Protein AF-A0A4R9GWW6-F1 (afdb_monomer_lite)

Foldseek 3Di:
DPFQKDALLLLLLLVLVVCCVLQVDDQQPFKAKEKEAQWDQDPVRIITGHDSDAFFQRIKIKIQGRPRNDIDIARKDQFFFDEDPVCCVPQHDLLAFWRFDFCNVVVDFWFWAWDDDPRATWTWGFDWTKTFGPNVPPRDRDPVTDIDTDHRQIEEELQDQDGGCYVSGSRHIYGNHHRPDPRRCVPRVVLVVRRVPDDPPDRHHTYGYYYNVVSCVRPRVVVVVVVD

Radius of gyration: 16.93 Å; chains: 1; bounding box: 44×34×54 Å

Sequence (228 aa):
MNQLKIDYSIFSRELVRLVQEDFGVQWNFESVNIGVRGVTCHDDGFVRLNNDAFNEYNDRLWKIEVGGKSWNSWRVTCDPGRILKSQELKYLNPEGEARVISSLKSKKIYRHKPGYHNGHQALIQSGTFLALRDKNKDFKWNKLDKQSEAHGINIHSSGSKKGTVDLSSVGCTVFYSGWADSEWNSYIVPIYAEGEKKPKAWEGFPYIVYDQEEVFDRIYKKLNRSAA

Structure (mmCIF, N/CA/C/O backbone):
data_AF-A0A4R9GWW6-F1
#
_entry.id   AF-A0A4R9GWW6-F1
#
loop_
_atom_site.group_PDB
_atom_site.id
_atom_site.type_symbol
_atom_site.label_atom_id
_atom_site.label_alt_id
_atom_site.label_comp_id
_atom_site.label_asym_id
_atom_site.label_entity_id
_atom_site.label_seq_id
_atom_site.pdbx_PDB_ins_code
_atom_site.Cartn_x
_atom_site.Cartn_y
_atom_site.Cartn_z
_atom_site.occupancy
_atom_site.B_iso_or_equiv
_atom_site.auth_seq_id
_atom_site.auth_comp_id
_atom_site.auth_asym_id
_atom_site.auth_atom_id
_atom_site.pdbx_PDB_model_num
ATOM 1 N N . MET A 1 1 ? 18.866 -9.537 19.621 1.00 44.31 1 MET A N 1
ATOM 2 C CA . MET A 1 1 ? 17.762 -8.607 19.951 1.00 44.31 1 MET A CA 1
ATOM 3 C C . MET A 1 1 ? 16.459 -9.308 19.621 1.00 44.31 1 MET A C 1
ATOM 5 O O . MET A 1 1 ? 16.346 -9.802 18.507 1.00 44.31 1 MET A O 1
ATOM 9 N N . ASN A 1 2 ? 15.512 -9.404 20.556 1.00 55.28 2 ASN A N 1
ATOM 10 C CA . ASN A 1 2 ? 14.182 -9.922 20.229 1.00 55.28 2 ASN A CA 1
ATOM 11 C C . ASN A 1 2 ? 13.523 -8.947 19.248 1.00 55.28 2 ASN A C 1
ATOM 13 O O . ASN A 1 2 ? 13.350 -7.775 19.574 1.00 55.28 2 ASN A O 1
ATOM 17 N N . GLN A 1 3 ? 13.214 -9.413 18.038 1.00 69.94 3 GLN A N 1
ATOM 18 C CA . GLN A 1 3 ? 12.504 -8.611 17.046 1.00 69.94 3 GLN A CA 1
ATOM 19 C C . GLN A 1 3 ? 11.148 -8.213 17.631 1.00 69.94 3 GLN A C 1
ATOM 21 O O . GLN A 1 3 ? 10.383 -9.075 18.074 1.00 69.94 3 GLN A O 1
ATOM 26 N N . LEU A 1 4 ? 10.870 -6.910 17.664 1.00 84.56 4 LEU A N 1
ATOM 27 C CA . LEU A 1 4 ? 9.603 -6.399 18.170 1.00 84.56 4 LEU A CA 1
ATOM 28 C C . LEU A 1 4 ? 8.453 -7.001 17.358 1.00 84.56 4 LEU A C 1
ATOM 30 O O . LEU A 1 4 ? 8.448 -6.940 16.126 1.00 84.56 4 LEU A O 1
ATOM 34 N N . LYS A 1 5 ? 7.488 -7.593 18.061 1.00 90.62 5 LYS A N 1
ATOM 35 C CA . LYS A 1 5 ? 6.327 -8.257 17.472 1.00 90.62 5 LYS A CA 1
ATOM 36 C C . LYS A 1 5 ? 5.054 -7.797 18.170 1.00 90.62 5 LYS A C 1
ATOM 38 O O . LYS A 1 5 ? 5.055 -7.611 19.383 1.00 90.62 5 LYS A O 1
ATOM 43 N N . ILE A 1 6 ? 3.983 -7.625 17.405 1.00 93.75 6 ILE A N 1
ATOM 44 C CA . ILE A 1 6 ? 2.657 -7.251 17.910 1.00 93.75 6 ILE A CA 1
ATOM 45 C C . ILE A 1 6 ? 1.650 -8.240 17.339 1.00 93.75 6 ILE A C 1
ATOM 47 O O . ILE A 1 6 ? 1.741 -8.585 16.166 1.00 93.75 6 ILE A O 1
ATOM 51 N N . ASP A 1 7 ? 0.711 -8.711 18.156 1.00 95.56 7 ASP A N 1
ATOM 52 C CA . ASP A 1 7 ? -0.404 -9.533 17.679 1.00 95.56 7 ASP A CA 1
ATOM 53 C C . ASP A 1 7 ? -1.151 -8.827 16.534 1.00 95.56 7 ASP A C 1
ATOM 55 O O . ASP A 1 7 ? -1.438 -7.630 16.613 1.00 95.56 7 ASP A O 1
ATOM 59 N N . TYR A 1 8 ? -1.480 -9.559 15.472 1.00 95.75 8 TYR A N 1
ATOM 60 C CA . TYR A 1 8 ? -2.121 -9.017 14.274 1.00 95.75 8 TYR A CA 1
ATOM 61 C C . TYR A 1 8 ? -3.409 -8.251 14.574 1.00 95.75 8 TYR A C 1
ATOM 63 O O . TYR A 1 8 ? -3.653 -7.181 14.007 1.00 95.75 8 TYR A O 1
ATOM 71 N N . SER A 1 9 ? -4.229 -8.770 15.490 1.00 95.19 9 SER A N 1
ATOM 72 C CA . SER A 1 9 ? -5.489 -8.135 15.854 1.00 95.19 9 SER A CA 1
ATOM 73 C C . SER A 1 9 ? -5.256 -6.848 16.648 1.00 95.19 9 SER A C 1
ATOM 75 O O . SER A 1 9 ? -5.963 -5.863 16.441 1.00 95.19 9 SER A O 1
ATOM 77 N N . ILE A 1 10 ? -4.247 -6.828 17.528 1.00 95.56 10 ILE A N 1
ATOM 78 C CA . ILE A 1 10 ? -3.857 -5.630 18.282 1.00 95.56 10 ILE A CA 1
ATOM 79 C C . ILE A 1 10 ? -3.311 -4.570 17.329 1.00 95.56 10 ILE A C 1
ATOM 81 O O . ILE A 1 10 ? -3.769 -3.430 17.371 1.00 95.56 10 ILE A O 1
ATOM 85 N N . PHE A 1 11 ? -2.387 -4.948 16.444 1.00 96.25 11 PHE A N 1
ATOM 86 C CA . PHE A 1 11 ? -1.799 -4.040 15.463 1.00 96.25 11 PHE A CA 1
ATOM 87 C C . PHE A 1 11 ? -2.876 -3.398 14.585 1.00 96.25 11 PHE A C 1
ATOM 89 O O . PHE A 1 11 ? -2.909 -2.181 14.437 1.00 96.25 11 PHE A O 1
ATOM 96 N N . SER A 1 12 ? -3.803 -4.205 14.063 1.00 96.56 12 SER A N 1
ATOM 97 C CA . SER A 1 12 ? -4.873 -3.722 13.186 1.00 96.56 12 SER A CA 1
ATOM 98 C C . SER A 1 12 ? -5.833 -2.772 13.915 1.00 96.56 12 SER A C 1
ATOM 100 O O . SER A 1 12 ? -6.215 -1.744 13.361 1.00 96.56 12 SER A O 1
ATOM 102 N N . ARG A 1 13 ? -6.170 -3.043 15.187 1.00 96.50 13 ARG A N 1
ATOM 103 C CA . ARG A 1 13 ? -6.974 -2.119 16.011 1.00 96.50 13 ARG A CA 1
ATOM 104 C C . ARG A 1 13 ? -6.254 -0.803 16.290 1.00 96.50 13 ARG A C 1
ATOM 106 O O . ARG A 1 13 ? -6.886 0.250 16.248 1.00 96.50 13 ARG A O 1
ATOM 113 N N . GLU A 1 14 ? -4.956 -0.849 16.576 1.00 96.69 14 GLU A N 1
ATOM 114 C CA . GLU A 1 14 ? -4.170 0.373 16.756 1.00 96.69 14 GLU A CA 1
ATOM 115 C C . GLU A 1 14 ? -4.038 1.148 15.444 1.00 96.69 14 GLU A C 1
ATOM 117 O O . GLU A 1 14 ? -4.119 2.367 15.479 1.00 96.69 14 GLU A O 1
ATOM 122 N N . LEU A 1 15 ? -3.939 0.478 14.291 1.00 97.12 15 LEU A N 1
ATOM 123 C CA . LEU A 1 15 ? -3.921 1.129 12.979 1.00 97.12 15 LEU A CA 1
ATOM 124 C C . LEU A 1 15 ? -5.238 1.871 12.683 1.00 97.12 15 LEU A C 1
ATOM 126 O O . LEU A 1 15 ? -5.213 3.005 12.214 1.00 97.12 15 LEU A O 1
ATOM 130 N N . VAL A 1 16 ? -6.385 1.270 13.019 1.00 97.38 16 VAL A N 1
ATOM 131 C CA . VAL A 1 16 ? -7.704 1.929 12.945 1.00 97.38 16 VAL A CA 1
ATOM 132 C C . VAL A 1 16 ? -7.746 3.174 13.838 1.00 97.38 16 VAL A C 1
ATOM 134 O O . VAL A 1 16 ? -8.150 4.245 13.389 1.00 97.38 16 VAL A O 1
ATOM 137 N N . ARG A 1 17 ? -7.283 3.074 15.092 1.00 96.38 17 ARG A N 1
ATOM 138 C CA . ARG A 1 17 ? -7.207 4.235 15.998 1.00 96.38 17 ARG A CA 1
ATOM 139 C C . ARG A 1 17 ? -6.303 5.329 15.434 1.00 96.38 17 ARG A C 1
ATOM 141 O O . ARG A 1 17 ? -6.713 6.482 15.391 1.00 96.38 17 ARG A O 1
ATOM 148 N N . LEU A 1 18 ? -5.129 4.945 14.939 1.00 96.44 18 LEU A N 1
ATOM 149 C CA . LEU A 1 18 ? -4.131 5.839 14.356 1.00 96.44 18 LEU A CA 1
ATOM 150 C C . LEU A 1 18 ? -4.713 6.677 13.216 1.00 96.44 18 LEU A C 1
ATOM 152 O O . LEU A 1 18 ? -4.586 7.898 13.204 1.00 96.44 18 LEU A O 1
ATOM 156 N N . VAL A 1 19 ? -5.396 6.013 12.283 1.00 97.38 19 VAL A N 1
ATOM 157 C CA . VAL A 1 19 ? -6.024 6.657 11.128 1.00 97.38 19 VAL A CA 1
ATOM 158 C C . VAL A 1 19 ? -7.145 7.604 11.549 1.00 97.38 19 VAL A C 1
ATOM 160 O O . VAL A 1 19 ? -7.283 8.692 10.987 1.00 97.38 19 VAL A O 1
ATOM 163 N N . GLN A 1 20 ? -7.942 7.217 12.545 1.00 96.88 20 GLN A N 1
ATOM 164 C CA . GLN A 1 20 ? -8.994 8.080 13.070 1.00 96.88 20 GLN A CA 1
ATOM 165 C C . GLN A 1 20 ? -8.418 9.322 13.765 1.00 96.88 20 GLN A C 1
ATOM 167 O O . GLN A 1 20 ? -8.939 10.416 13.566 1.00 96.88 20 GLN A O 1
ATOM 172 N N . GLU A 1 21 ? -7.343 9.168 14.538 1.00 96.31 21 GLU A N 1
ATOM 173 C CA . GLU A 1 21 ? -6.649 10.270 15.215 1.00 96.31 21 GLU A CA 1
ATOM 174 C C . GLU A 1 21 ? -5.996 11.241 14.221 1.00 96.31 21 GLU A C 1
ATOM 176 O O . GLU A 1 21 ? -6.110 12.453 14.382 1.00 96.31 21 GLU A O 1
ATOM 181 N N . ASP A 1 22 ? -5.340 10.725 13.179 1.00 96.62 22 ASP A N 1
ATOM 182 C CA . ASP A 1 22 ? -4.591 11.551 12.224 1.00 96.62 22 ASP A CA 1
ATOM 183 C C . ASP A 1 22 ? -5.469 12.289 11.223 1.00 96.62 22 ASP A C 1
ATOM 185 O O . ASP A 1 22 ? -5.141 13.399 10.798 1.00 96.62 22 ASP A O 1
ATOM 189 N N . PHE A 1 23 ? -6.537 11.628 10.781 1.00 97.31 23 PHE A N 1
ATOM 190 C CA . PHE A 1 23 ? -7.270 12.026 9.585 1.00 97.31 23 PHE A CA 1
ATOM 191 C C . PHE A 1 23 ? -8.776 12.152 9.816 1.00 97.31 23 PHE A C 1
ATOM 193 O O . PHE A 1 23 ? -9.503 12.505 8.890 1.00 97.31 23 PHE A O 1
ATOM 200 N N . GLY A 1 24 ? -9.269 11.857 11.024 1.00 96.25 24 GLY A N 1
ATOM 201 C CA . GLY A 1 24 ? -10.691 11.968 11.353 1.00 96.25 24 GLY A CA 1
ATOM 202 C C . GLY A 1 24 ? -11.586 11.005 10.569 1.00 96.25 24 GLY A C 1
ATOM 203 O O . GLY A 1 24 ? -12.783 11.265 10.430 1.00 96.25 24 GLY A O 1
ATOM 204 N N . VAL A 1 25 ? -11.018 9.915 10.035 1.00 95.94 25 VAL A N 1
ATOM 205 C CA . VAL A 1 25 ? -11.743 8.936 9.214 1.00 95.94 25 VAL A CA 1
ATOM 206 C C . VAL A 1 25 ? -12.939 8.374 9.975 1.00 95.94 25 VAL A C 1
ATOM 208 O O . VAL A 1 25 ? -12.832 7.921 11.115 1.00 95.94 25 VAL A O 1
ATOM 211 N N . GLN A 1 26 ? -14.082 8.385 9.296 1.00 94.06 26 GLN A N 1
ATOM 212 C CA . GLN A 1 26 ? -15.346 7.853 9.783 1.00 94.06 26 GLN A CA 1
ATOM 213 C C . GLN A 1 26 ? -15.584 6.473 9.161 1.00 94.06 26 GLN A C 1
ATOM 215 O O . GLN A 1 26 ? -15.791 6.342 7.955 1.00 94.06 26 GLN A O 1
ATOM 220 N N . TRP A 1 27 ? -15.558 5.430 9.986 1.00 95.06 27 TRP A N 1
ATOM 221 C CA . TRP A 1 27 ? -15.557 4.037 9.521 1.00 95.06 27 TRP A CA 1
ATOM 222 C C . TRP A 1 27 ? -16.914 3.524 9.029 1.00 95.06 27 TRP A C 1
ATOM 224 O O . TRP A 1 27 ? -17.000 2.421 8.505 1.00 95.06 27 TRP A O 1
ATOM 234 N N . ASN A 1 28 ? -17.996 4.275 9.213 1.00 93.00 28 ASN A N 1
ATOM 235 C CA . ASN A 1 28 ? -19.366 3.858 8.898 1.00 93.00 28 ASN A CA 1
ATOM 236 C C . ASN A 1 28 ? -19.793 4.121 7.443 1.00 93.00 28 ASN A C 1
ATOM 238 O O . ASN A 1 28 ? -20.895 3.722 7.071 1.00 93.00 28 ASN A O 1
ATOM 242 N N . PHE A 1 29 ? -18.964 4.777 6.627 1.00 91.12 29 PHE A N 1
ATOM 243 C CA . PHE A 1 29 ? -19.341 5.158 5.259 1.00 91.12 29 PHE A CA 1
ATOM 244 C C . PHE A 1 29 ? -18.792 4.226 4.181 1.00 91.12 29 PHE A C 1
ATOM 246 O O . PHE A 1 29 ? -19.490 3.896 3.218 1.00 91.12 29 PHE A O 1
ATOM 253 N N . GLU A 1 30 ? -17.527 3.837 4.298 1.00 94.62 30 GLU A N 1
ATOM 254 C CA . GLU A 1 30 ? -16.814 3.110 3.254 1.00 94.62 30 GLU A CA 1
ATOM 255 C C . GLU A 1 30 ? -15.632 2.323 3.807 1.00 94.62 30 GLU A C 1
ATOM 257 O O . GLU A 1 30 ? -15.083 2.671 4.854 1.00 94.62 30 GLU A O 1
ATOM 262 N N . SER A 1 31 ? -15.250 1.262 3.095 1.00 97.44 31 SER A N 1
ATOM 263 C CA . SER A 1 31 ? -13.988 0.580 3.364 1.00 97.44 31 SER A CA 1
ATOM 264 C C . SER A 1 31 ? -12.800 1.517 3.131 1.00 97.44 31 SER A C 1
ATOM 266 O O . SER A 1 31 ? -12.812 2.357 2.231 1.00 97.44 31 SER A O 1
ATOM 268 N N . VAL A 1 32 ? -11.739 1.333 3.909 1.00 98.44 32 VAL A N 1
ATOM 269 C CA . VAL A 1 32 ? -10.522 2.152 3.856 1.00 98.44 32 VAL A CA 1
ATOM 270 C C . VAL A 1 32 ? -9.322 1.253 3.614 1.00 98.44 32 VAL A C 1
ATOM 272 O O . VAL A 1 32 ? -9.140 0.245 4.298 1.00 98.44 32 VAL A O 1
ATOM 275 N N . ASN A 1 33 ? -8.490 1.630 2.648 1.00 98.62 33 ASN A N 1
ATOM 276 C CA . ASN A 1 33 ? -7.231 0.961 2.359 1.00 98.62 33 ASN A CA 1
ATOM 277 C C . ASN A 1 33 ? -6.101 1.644 3.139 1.00 98.62 33 ASN A C 1
ATOM 279 O O . ASN A 1 33 ? -5.951 2.863 3.067 1.00 98.62 33 ASN A O 1
ATOM 283 N N . ILE A 1 34 ? -5.295 0.869 3.862 1.00 98.75 34 ILE A N 1
ATOM 284 C CA . ILE A 1 34 ? -4.168 1.373 4.651 1.00 98.75 34 ILE A CA 1
ATOM 285 C C . ILE A 1 34 ? -2.907 0.603 4.263 1.00 98.75 34 ILE A C 1
ATOM 287 O O . ILE A 1 34 ? -2.751 -0.560 4.630 1.00 98.75 34 ILE A O 1
ATOM 291 N N . GLY A 1 35 ? -2.022 1.230 3.494 1.00 98.62 35 GLY A N 1
ATOM 292 C CA . GLY A 1 35 ? -0.688 0.712 3.210 1.00 98.62 35 GLY A CA 1
ATOM 293 C C . GLY A 1 35 ? 0.257 1.025 4.366 1.00 98.62 35 GLY A C 1
ATOM 294 O O . GLY A 1 35 ? 0.310 2.160 4.834 1.00 98.62 35 GLY A O 1
ATOM 295 N N . VAL A 1 36 ? 1.016 0.040 4.830 1.00 98.62 36 VAL A N 1
ATOM 296 C CA . VAL A 1 36 ? 2.107 0.256 5.785 1.00 98.62 36 VAL A CA 1
ATOM 297 C C . VAL A 1 36 ? 3.375 -0.323 5.197 1.00 98.62 36 VAL A C 1
ATOM 299 O O . VAL A 1 36 ? 3.424 -1.514 4.865 1.00 98.62 36 VAL A O 1
ATOM 302 N N . ARG A 1 37 ? 4.385 0.536 5.089 1.00 98.25 37 ARG A N 1
ATOM 303 C CA . ARG A 1 37 ? 5.694 0.156 4.583 1.00 98.25 37 ARG A CA 1
ATOM 304 C C . ARG A 1 37 ? 6.518 -0.597 5.612 1.00 98.25 37 ARG A C 1
ATOM 306 O O . ARG A 1 37 ? 6.415 -0.332 6.813 1.00 98.25 37 ARG A O 1
ATOM 313 N N . GLY A 1 38 ? 7.328 -1.536 5.147 1.00 97.00 38 GLY A N 1
ATOM 314 C CA . GLY A 1 38 ? 8.331 -2.209 5.957 1.00 97.00 38 GLY A CA 1
ATOM 315 C C . GLY A 1 38 ? 7.764 -3.098 7.070 1.00 97.00 38 GLY A C 1
ATOM 316 O O . GLY A 1 38 ? 8.377 -3.241 8.131 1.00 97.00 38 GLY A O 1
ATOM 317 N N . VAL A 1 39 ? 6.588 -3.701 6.892 1.00 96.88 39 VAL A N 1
ATOM 318 C CA . VAL A 1 39 ? 6.011 -4.615 7.893 1.00 96.88 39 VAL A CA 1
ATOM 319 C C . VAL A 1 39 ? 5.628 -5.954 7.285 1.00 96.88 39 VAL A C 1
ATOM 321 O O . VAL A 1 39 ? 5.120 -6.041 6.173 1.00 96.88 39 VAL A O 1
ATOM 324 N N . THR A 1 40 ? 5.809 -7.024 8.052 1.00 95.69 40 THR A N 1
ATOM 325 C CA . THR A 1 40 ? 5.435 -8.380 7.652 1.00 95.69 40 THR A CA 1
ATOM 326 C C . THR A 1 40 ? 4.432 -8.951 8.644 1.00 95.69 40 THR A C 1
ATOM 328 O O . THR A 1 40 ? 4.699 -9.013 9.843 1.00 95.69 40 THR A O 1
ATOM 331 N N . CYS A 1 41 ? 3.280 -9.400 8.139 1.00 94.12 41 CYS A N 1
ATOM 332 C CA . CYS A 1 41 ? 2.387 -10.309 8.859 1.00 94.12 41 CYS A CA 1
ATOM 333 C C . CYS A 1 41 ? 2.887 -11.739 8.635 1.00 94.12 41 CYS A C 1
ATOM 335 O O . CYS A 1 41 ? 3.035 -12.150 7.481 1.00 94.12 41 CYS A O 1
ATOM 337 N N . HIS A 1 42 ? 3.186 -12.450 9.715 1.00 89.19 42 HIS A N 1
ATOM 338 C CA . HIS A 1 42 ? 3.668 -13.829 9.689 1.00 89.19 42 HIS A CA 1
ATOM 339 C C . HIS A 1 42 ? 2.538 -14.807 10.026 1.00 89.19 42 HIS A C 1
ATOM 341 O O . HIS A 1 42 ? 1.581 -14.445 10.711 1.00 89.19 42 HIS A O 1
ATOM 347 N N . ASP A 1 43 ? 2.692 -16.061 9.603 1.00 89.88 43 ASP A N 1
ATOM 348 C CA . ASP A 1 43 ? 1.708 -17.132 9.829 1.00 89.88 43 ASP A CA 1
ATOM 349 C C . ASP A 1 43 ? 1.501 -17.455 11.319 1.00 89.88 43 ASP A C 1
ATOM 351 O O . ASP A 1 43 ? 0.508 -18.067 11.698 1.00 89.88 43 ASP A O 1
ATOM 355 N N . ASP A 1 44 ? 2.410 -16.996 12.185 1.00 92.06 44 ASP A N 1
ATOM 356 C CA . ASP A 1 44 ? 2.293 -17.101 13.640 1.00 92.06 44 ASP A CA 1
ATOM 357 C C . ASP A 1 44 ? 1.363 -16.050 14.273 1.00 92.06 44 ASP A C 1
ATOM 359 O O . ASP A 1 44 ? 1.273 -15.967 15.497 1.00 92.06 44 ASP A O 1
ATOM 363 N N . GLY A 1 45 ? 0.680 -15.243 13.457 1.00 93.56 45 GLY A N 1
ATOM 364 C CA . GLY A 1 45 ? -0.290 -14.249 13.911 1.00 93.56 45 GLY A CA 1
ATOM 365 C C . GLY A 1 45 ? 0.330 -12.938 14.395 1.00 93.56 45 GLY A C 1
ATOM 366 O O . GLY A 1 45 ? -0.380 -12.109 14.963 1.00 93.56 45 GLY A O 1
ATOM 367 N N . PHE A 1 46 ? 1.628 -12.710 14.170 1.00 95.31 46 PHE A N 1
ATOM 368 C CA . PHE A 1 46 ? 2.309 -11.486 14.592 1.00 95.31 46 PHE A CA 1
ATOM 369 C C . PHE A 1 46 ? 2.742 -10.597 13.419 1.00 95.31 46 PHE A C 1
ATOM 371 O O . PHE A 1 46 ? 3.153 -11.062 12.352 1.00 95.31 46 PHE A O 1
ATOM 378 N N . VAL A 1 47 ? 2.724 -9.288 13.667 1.00 96.19 47 VAL A N 1
ATOM 379 C CA . VAL A 1 47 ? 3.263 -8.239 12.798 1.00 96.19 47 VAL A CA 1
ATOM 380 C C . VAL A 1 47 ? 4.641 -7.824 13.299 1.00 96.19 47 VAL A C 1
ATOM 382 O O . VAL A 1 47 ? 4.817 -7.475 14.474 1.00 96.19 47 VAL A O 1
ATOM 385 N N . ARG A 1 48 ? 5.628 -7.840 12.403 1.00 94.94 48 ARG A N 1
ATOM 386 C CA . ARG A 1 48 ? 7.021 -7.467 12.678 1.00 94.94 48 ARG A CA 1
ATOM 387 C C . ARG A 1 48 ? 7.498 -6.425 11.681 1.00 94.94 48 ARG A C 1
ATOM 389 O O . ARG A 1 48 ? 7.101 -6.459 10.519 1.00 94.94 48 ARG A O 1
ATOM 396 N N . LEU A 1 49 ? 8.395 -5.552 12.127 1.00 95.81 49 LEU A N 1
ATOM 397 C CA . LEU A 1 49 ? 9.163 -4.700 11.223 1.00 95.81 49 LEU A CA 1
ATOM 398 C C . LEU A 1 49 ? 10.127 -5.563 10.401 1.00 95.81 49 LEU A C 1
ATOM 400 O O . LEU A 1 49 ? 10.744 -6.483 10.950 1.00 95.81 49 LEU A O 1
ATOM 404 N N . ASN A 1 50 ? 10.272 -5.257 9.117 1.00 95.62 50 ASN A N 1
ATOM 405 C CA . ASN A 1 50 ? 11.327 -5.799 8.261 1.00 95.62 50 ASN A CA 1
ATOM 406 C C . ASN A 1 50 ? 12.342 -4.694 7.896 1.00 95.62 50 ASN A C 1
ATOM 408 O O . ASN A 1 50 ? 12.449 -3.699 8.605 1.00 95.62 50 ASN A O 1
ATOM 412 N N . ASN A 1 51 ? 13.159 -4.892 6.866 1.00 94.56 51 ASN A N 1
ATOM 413 C CA . ASN A 1 51 ? 14.229 -3.966 6.489 1.00 94.56 51 ASN A CA 1
ATOM 414 C C . ASN A 1 51 ? 13.794 -2.833 5.537 1.00 94.56 51 ASN A C 1
ATOM 416 O O . ASN A 1 51 ? 14.666 -2.058 5.156 1.00 94.56 51 ASN A O 1
ATOM 420 N N . ASP A 1 52 ? 12.516 -2.752 5.136 1.00 94.81 52 ASP A N 1
ATOM 421 C CA . ASP A 1 52 ? 12.003 -1.774 4.151 1.00 94.81 52 ASP A CA 1
ATOM 422 C C . ASP A 1 52 ? 12.872 -1.715 2.874 1.00 94.81 52 ASP A C 1
ATOM 424 O O . ASP A 1 52 ? 13.155 -0.659 2.311 1.00 94.81 52 ASP A O 1
ATOM 428 N N . ALA A 1 53 ? 13.390 -2.874 2.451 1.00 95.25 53 ALA A N 1
ATOM 429 C CA . ALA A 1 53 ? 14.231 -3.000 1.271 1.00 95.25 53 ALA A CA 1
ATOM 430 C C . ALA A 1 53 ? 13.514 -2.580 -0.021 1.00 95.25 53 ALA A C 1
ATOM 432 O O . ALA A 1 53 ? 12.379 -2.967 -0.298 1.00 95.25 53 ALA A O 1
ATOM 433 N N . PHE A 1 54 ? 14.243 -1.845 -0.857 1.00 95.38 54 PHE A N 1
ATOM 434 C CA . PHE A 1 54 ? 13.806 -1.475 -2.196 1.00 95.38 54 PHE A CA 1
ATOM 435 C C . PHE A 1 54 ? 13.616 -2.702 -3.101 1.00 95.38 54 PHE A C 1
ATOM 437 O O . PHE A 1 54 ? 14.395 -3.654 -3.050 1.00 95.38 54 PHE A O 1
ATOM 444 N N . ASN A 1 55 ? 12.650 -2.609 -4.021 1.00 96.44 55 ASN A N 1
ATOM 445 C CA . ASN A 1 55 ? 12.347 -3.619 -5.038 1.00 96.44 55 ASN A CA 1
ATOM 446 C C . ASN A 1 55 ? 11.799 -4.951 -4.491 1.00 96.44 55 ASN A C 1
ATOM 448 O O . ASN A 1 55 ? 11.854 -5.975 -5.180 1.00 96.44 55 ASN A O 1
ATOM 452 N N . GLU A 1 56 ? 11.229 -4.937 -3.287 1.00 97.19 56 GLU A N 1
ATOM 453 C CA . GLU A 1 56 ? 10.650 -6.107 -2.631 1.00 97.19 56 GLU A CA 1
ATOM 454 C C . GLU A 1 56 ? 9.158 -5.926 -2.322 1.00 97.19 56 GLU A C 1
ATOM 456 O O . GLU A 1 56 ? 8.656 -4.825 -2.116 1.00 97.19 56 GLU A O 1
ATOM 461 N N . TYR A 1 57 ? 8.435 -7.047 -2.257 1.00 97.75 57 TYR A N 1
ATOM 462 C CA . TYR A 1 57 ? 7.080 -7.097 -1.706 1.00 97.75 57 TYR A CA 1
ATOM 463 C C . TYR A 1 57 ? 7.161 -7.273 -0.187 1.00 97.75 57 TYR A C 1
ATOM 465 O O . TYR A 1 57 ? 6.977 -8.381 0.329 1.00 97.75 57 TYR A O 1
ATOM 473 N N . ASN A 1 58 ? 7.525 -6.215 0.521 1.00 97.12 58 ASN A N 1
ATOM 474 C CA . ASN A 1 58 ? 7.782 -6.200 1.963 1.00 97.12 58 ASN A CA 1
ATOM 475 C C . ASN A 1 58 ? 6.852 -5.242 2.725 1.00 97.12 58 ASN A C 1
ATOM 477 O O . ASN A 1 58 ? 7.072 -4.964 3.903 1.00 97.12 58 ASN A O 1
ATOM 481 N N . ASP A 1 59 ? 5.767 -4.828 2.084 1.00 98.38 59 ASP A N 1
ATOM 482 C CA . ASP A 1 59 ? 4.747 -3.985 2.679 1.00 98.38 59 ASP A CA 1
ATOM 483 C C . ASP A 1 59 ? 3.458 -4.772 2.884 1.00 98.38 59 ASP A C 1
ATOM 485 O O . ASP A 1 59 ? 3.257 -5.892 2.383 1.00 98.38 59 ASP A O 1
ATOM 489 N N . ARG A 1 60 ? 2.536 -4.160 3.622 1.00 98.38 60 ARG A N 1
ATOM 490 C CA . ARG A 1 60 ? 1.208 -4.721 3.838 1.00 98.38 60 ARG A CA 1
ATOM 491 C C . ARG A 1 60 ? 0.134 -3.689 3.571 1.00 98.38 60 ARG A C 1
ATOM 493 O O . ARG A 1 60 ? 0.210 -2.556 4.033 1.00 98.38 60 ARG A O 1
ATOM 500 N N . LEU A 1 61 ? -0.885 -4.117 2.835 1.00 98.69 61 LEU A N 1
ATOM 501 C CA . LEU A 1 61 ? -2.105 -3.355 2.621 1.00 98.69 61 LEU A CA 1
ATOM 502 C C . LEU A 1 61 ? -3.188 -3.948 3.508 1.00 98.69 61 LEU A C 1
ATOM 504 O O . LEU A 1 61 ? -3.518 -5.116 3.335 1.00 98.69 61 LEU A O 1
ATOM 508 N N . TRP A 1 62 ? -3.745 -3.169 4.426 1.00 98.50 62 TRP A N 1
ATOM 509 C CA . TRP A 1 62 ? -4.974 -3.508 5.134 1.00 98.50 62 TRP A CA 1
ATOM 510 C C . TRP A 1 62 ? -6.170 -2.932 4.388 1.00 98.50 62 TRP A C 1
ATOM 512 O O . TRP A 1 62 ? -6.132 -1.793 3.931 1.00 98.50 62 TRP A O 1
ATOM 522 N N . LYS A 1 63 ? -7.259 -3.693 4.332 1.00 98.12 63 LYS A N 1
ATOM 523 C CA . LYS A 1 63 ? -8.594 -3.173 4.026 1.00 98.12 63 LYS A CA 1
ATOM 524 C C . LYS A 1 63 ? -9.386 -3.247 5.315 1.00 98.12 63 LYS A C 1
ATOM 526 O O . LYS A 1 63 ? -9.667 -4.342 5.799 1.00 98.12 63 LYS A O 1
ATOM 531 N N . ILE A 1 64 ? -9.737 -2.089 5.850 1.00 98.00 64 ILE A N 1
ATOM 532 C CA . ILE A 1 64 ? -10.657 -1.980 6.973 1.00 98.00 64 ILE A CA 1
ATOM 533 C C . ILE A 1 64 ? -12.055 -1.848 6.394 1.00 98.00 64 ILE A C 1
ATOM 535 O O . ILE A 1 64 ? -12.314 -0.942 5.603 1.00 98.00 64 ILE A O 1
ATOM 539 N N . GLU A 1 65 ? -12.939 -2.768 6.750 1.00 96.00 65 GLU A N 1
ATOM 540 C CA . GLU A 1 65 ? -14.300 -2.784 6.225 1.00 96.00 65 GLU A CA 1
ATOM 541 C C . GLU A 1 65 ? -15.184 -1.744 6.912 1.00 96.00 65 GLU A C 1
ATOM 543 O O . GLU A 1 65 ? -14.886 -1.271 8.017 1.00 96.00 65 GLU A O 1
ATOM 548 N N . VAL A 1 66 ? -16.312 -1.429 6.271 1.00 95.56 66 VAL A N 1
ATOM 549 C CA . VAL A 1 66 ? -17.356 -0.584 6.859 1.00 95.56 66 VAL A CA 1
ATOM 550 C C . VAL A 1 66 ? -17.690 -1.072 8.275 1.00 95.56 66 VAL A C 1
ATOM 552 O O . VAL A 1 66 ? -17.947 -2.250 8.516 1.00 95.56 66 VAL A O 1
ATOM 555 N N . GLY A 1 67 ? -17.671 -0.145 9.227 1.00 92.88 67 GLY A N 1
ATOM 556 C CA . GLY A 1 67 ? -17.840 -0.388 10.655 1.00 92.88 67 GLY A CA 1
ATOM 557 C C . GLY A 1 67 ? -16.531 -0.477 11.444 1.00 92.88 67 GLY A C 1
ATOM 558 O O . GLY A 1 67 ? -16.591 -0.454 12.671 1.00 92.88 67 GLY A O 1
ATOM 559 N N . GLY A 1 68 ? -15.364 -0.556 10.792 1.00 91.81 68 GLY A N 1
ATOM 560 C CA . GLY A 1 68 ? -14.053 -0.451 11.451 1.00 91.81 68 GLY A CA 1
ATOM 561 C C . GLY A 1 68 ? -13.661 -1.649 12.325 1.00 91.81 68 GLY A C 1
ATOM 562 O O . GLY A 1 68 ? -12.735 -1.551 13.127 1.00 91.81 68 GLY A O 1
ATOM 563 N N . LYS A 1 69 ? -14.391 -2.768 12.224 1.00 86.38 69 LYS A N 1
ATOM 564 C CA . LYS A 1 69 ? -14.259 -3.945 13.111 1.00 86.38 69 LYS A CA 1
ATOM 565 C C . LYS A 1 69 ? -13.801 -5.221 12.405 1.00 86.38 69 LYS A C 1
ATOM 567 O O . LYS A 1 69 ? -13.495 -6.196 13.082 1.00 86.38 69 LYS A O 1
ATOM 572 N N . SER A 1 70 ? -13.789 -5.216 11.078 1.00 84.69 70 SER A N 1
ATOM 573 C CA . SER A 1 70 ? -13.366 -6.332 10.235 1.00 84.69 70 SER A CA 1
ATOM 574 C C . SER A 1 70 ? -12.242 -5.851 9.334 1.00 84.69 70 SER A C 1
ATOM 576 O O . SER A 1 70 ? -12.275 -4.717 8.842 1.00 84.69 70 SER A O 1
ATOM 578 N N . TRP A 1 71 ? -11.228 -6.691 9.167 1.00 92.88 71 TRP A N 1
ATOM 579 C CA . TRP A 1 71 ? -10.068 -6.377 8.354 1.00 92.88 71 TRP A CA 1
ATOM 580 C C . TRP A 1 71 ? -9.423 -7.638 7.796 1.00 92.88 71 TRP A C 1
ATOM 582 O O . TRP A 1 71 ? -9.444 -8.699 8.416 1.00 92.88 71 TRP A O 1
ATOM 592 N N . ASN A 1 72 ? -8.794 -7.470 6.640 1.00 95.38 72 ASN A N 1
ATOM 593 C CA . ASN A 1 72 ? -7.824 -8.398 6.074 1.00 95.38 72 ASN A CA 1
ATOM 594 C C . ASN A 1 72 ? -6.600 -7.603 5.623 1.00 95.38 72 ASN A C 1
ATOM 596 O O . ASN A 1 72 ? -6.681 -6.382 5.435 1.00 95.38 72 ASN A O 1
ATOM 600 N N . SER A 1 73 ? -5.473 -8.290 5.438 1.00 97.25 73 SER A N 1
ATOM 601 C CA . SER A 1 73 ? -4.286 -7.685 4.848 1.00 97.25 73 SER A CA 1
ATOM 602 C C . SER A 1 73 ? -3.596 -8.583 3.831 1.00 97.25 73 SER A C 1
ATOM 604 O O . SER A 1 73 ? -3.642 -9.809 3.916 1.00 97.25 73 SER A O 1
ATOM 606 N N . TRP A 1 74 ? -2.932 -7.949 2.868 1.00 98.06 74 TRP A N 1
ATOM 607 C CA . TRP A 1 74 ? -2.301 -8.611 1.726 1.00 98.06 74 TRP A CA 1
ATOM 608 C C . TRP A 1 74 ? -0.845 -8.205 1.595 1.00 98.06 74 TRP A C 1
ATOM 610 O O . TRP A 1 74 ? -0.448 -7.127 2.047 1.00 98.06 74 TRP A O 1
ATOM 620 N N . ARG A 1 75 ? -0.029 -9.094 1.018 1.00 97.94 75 ARG A N 1
ATOM 621 C CA . ARG A 1 75 ? 1.386 -8.813 0.771 1.00 97.94 75 ARG A CA 1
ATOM 622 C C . ARG A 1 75 ? 1.498 -7.921 -0.457 1.00 97.94 75 ARG A C 1
ATOM 624 O O . ARG A 1 75 ? 1.124 -8.331 -1.556 1.00 97.94 75 ARG A O 1
ATOM 631 N N . VAL A 1 76 ? 2.039 -6.724 -0.276 1.00 98.56 76 VAL A N 1
ATOM 632 C CA . VAL A 1 76 ? 2.178 -5.741 -1.352 1.00 98.56 76 VAL A CA 1
ATOM 633 C C . VAL A 1 76 ? 3.569 -5.110 -1.337 1.00 98.56 76 VAL A C 1
ATOM 635 O O . VAL A 1 76 ? 4.398 -5.405 -0.479 1.00 98.56 76 VAL A O 1
ATOM 638 N N . THR A 1 77 ? 3.813 -4.236 -2.300 1.00 98.31 77 THR A N 1
ATOM 639 C CA . THR A 1 77 ? 4.721 -3.098 -2.163 1.00 98.31 77 THR A CA 1
ATOM 640 C C . THR A 1 77 ? 3.900 -1.820 -2.344 1.00 98.31 77 THR A C 1
ATOM 642 O O . THR A 1 77 ? 2.961 -1.807 -3.141 1.00 98.31 77 THR A O 1
ATOM 645 N N . CYS A 1 78 ? 4.212 -0.771 -1.594 1.00 98.00 78 CYS A N 1
ATOM 646 C CA . CYS A 1 78 ? 3.720 0.599 -1.761 1.00 98.00 78 CYS A CA 1
ATOM 647 C C . CYS A 1 78 ? 4.793 1.501 -2.397 1.00 98.00 78 CYS A C 1
ATOM 649 O O . CYS A 1 78 ? 4.628 2.727 -2.444 1.00 98.00 78 CYS A O 1
ATOM 651 N N . ASP A 1 79 ? 5.889 0.888 -2.843 1.00 96.50 79 ASP A N 1
ATOM 652 C CA . ASP A 1 79 ? 7.083 1.522 -3.370 1.00 96.50 79 ASP A CA 1
ATOM 653 C C . ASP A 1 79 ? 7.320 1.104 -4.830 1.00 96.50 79 ASP A C 1
ATOM 655 O O . ASP A 1 79 ? 6.792 0.090 -5.309 1.00 96.50 79 ASP A O 1
ATOM 659 N N . PRO A 1 80 ? 8.070 1.913 -5.595 1.00 95.69 80 PRO A N 1
ATOM 660 C CA . PRO A 1 80 ? 8.446 1.541 -6.948 1.00 95.69 80 PRO A CA 1
ATOM 661 C C . PRO A 1 80 ? 9.431 0.364 -6.935 1.00 95.69 80 PRO A C 1
ATOM 663 O O . PRO A 1 80 ? 10.160 0.135 -5.968 1.00 95.69 80 PRO A O 1
ATOM 666 N N . GLY A 1 81 ? 9.468 -0.377 -8.038 1.00 95.12 81 GLY A N 1
ATOM 667 C CA . GLY A 1 81 ? 10.489 -1.382 -8.293 1.00 95.12 81 GLY A CA 1
ATOM 668 C C . GLY A 1 81 ? 11.691 -0.813 -9.036 1.00 95.12 81 GLY A C 1
ATOM 669 O O . GLY A 1 81 ? 11.719 0.343 -9.454 1.00 95.12 81 GLY A O 1
ATOM 670 N N . ARG A 1 82 ? 12.698 -1.664 -9.236 1.00 93.38 82 ARG A N 1
ATOM 671 C CA . ARG A 1 82 ? 13.893 -1.327 -10.008 1.00 93.38 82 ARG A CA 1
ATOM 672 C C . ARG A 1 82 ? 13.591 -1.367 -11.497 1.00 93.38 82 ARG A C 1
ATOM 674 O O . ARG A 1 82 ? 13.268 -2.425 -12.037 1.00 93.38 82 ARG A O 1
ATOM 681 N N . ILE A 1 83 ? 13.784 -0.243 -12.178 1.00 91.62 83 ILE A N 1
ATOM 682 C CA . ILE A 1 83 ? 13.666 -0.183 -13.633 1.00 91.62 83 ILE A CA 1
ATOM 683 C C . ILE A 1 83 ? 15.054 -0.235 -14.271 1.00 91.62 83 ILE A C 1
ATOM 685 O O . ILE A 1 83 ? 15.995 0.429 -13.840 1.00 91.62 83 ILE A O 1
ATOM 689 N N . LEU A 1 84 ? 15.212 -1.068 -15.302 1.00 89.38 84 LEU A N 1
ATOM 690 C CA . LEU A 1 84 ? 16.473 -1.147 -16.035 1.00 89.38 84 LEU A CA 1
ATOM 691 C C . LEU A 1 84 ? 16.665 0.109 -16.888 1.00 89.38 84 LEU A C 1
ATOM 693 O O . LEU A 1 84 ? 15.714 0.584 -17.503 1.00 89.38 84 LEU A O 1
ATOM 697 N N . LYS A 1 85 ? 17.915 0.570 -17.038 1.00 86.62 85 LYS A N 1
ATOM 698 C CA . LYS A 1 85 ? 18.265 1.744 -17.867 1.00 86.62 85 LYS A CA 1
ATOM 699 C C . LYS A 1 85 ? 17.662 1.706 -19.275 1.00 86.62 85 LYS A C 1
ATOM 701 O O . LYS A 1 85 ? 17.215 2.722 -19.789 1.00 86.62 85 LYS A O 1
ATOM 706 N N . SER A 1 86 ? 17.618 0.523 -19.889 1.00 89.62 86 SER A N 1
ATOM 707 C CA . SER A 1 86 ? 17.048 0.312 -21.228 1.00 89.62 86 SER A CA 1
ATOM 708 C C . SER A 1 86 ? 15.529 0.510 -21.305 1.00 89.62 86 SER A C 1
ATOM 710 O O . SER A 1 86 ? 14.980 0.619 -22.397 1.00 89.62 86 SER A O 1
ATOM 712 N N . GLN A 1 87 ? 14.843 0.541 -20.165 1.00 89.81 87 GLN A N 1
ATOM 713 C CA . GLN A 1 87 ? 13.389 0.616 -20.043 1.00 89.81 87 GLN A CA 1
ATOM 714 C C . GLN A 1 87 ? 12.916 1.991 -19.545 1.00 89.81 87 GLN A C 1
ATOM 716 O O . GLN A 1 87 ? 11.742 2.323 -19.701 1.00 89.81 87 GLN A O 1
ATOM 721 N N . GLU A 1 88 ? 13.815 2.810 -18.995 1.00 88.56 88 GLU A N 1
ATOM 722 C CA . GLU A 1 88 ? 13.477 4.086 -18.353 1.00 88.56 88 GLU A CA 1
ATOM 723 C C . GLU A 1 88 ? 12.749 5.047 -19.293 1.00 88.56 88 GLU A C 1
ATOM 725 O O . GLU A 1 88 ? 11.692 5.551 -18.936 1.00 88.56 88 GLU A O 1
ATOM 730 N N . LEU A 1 89 ? 13.247 5.237 -20.520 1.00 87.88 89 LEU A N 1
ATOM 731 C CA . LEU A 1 89 ? 12.641 6.158 -21.495 1.00 87.88 89 LEU A CA 1
ATOM 732 C C . LEU A 1 89 ? 11.178 5.825 -21.814 1.00 87.88 89 LEU A C 1
ATOM 734 O O . LEU A 1 89 ? 10.425 6.698 -22.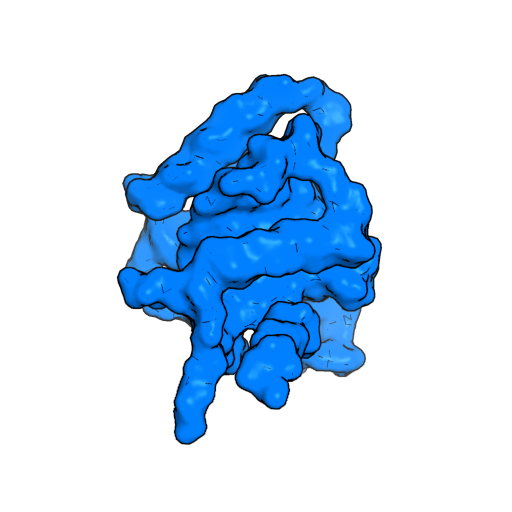237 1.00 87.88 89 LEU A O 1
ATOM 738 N N . LYS A 1 90 ? 10.785 4.559 -21.646 1.00 89.12 90 LYS A N 1
ATOM 739 C CA . LYS A 1 90 ? 9.432 4.090 -21.940 1.00 89.12 90 LYS A CA 1
ATOM 740 C C . LYS A 1 90 ? 8.496 4.203 -20.739 1.00 89.12 90 LYS A C 1
ATOM 742 O O . LYS A 1 90 ? 7.306 4.433 -20.935 1.00 89.12 90 LYS A O 1
ATOM 747 N N . TYR A 1 91 ? 9.003 3.984 -19.527 1.00 86.44 91 TYR A N 1
ATOM 748 C CA . TYR A 1 91 ? 8.151 3.770 -18.352 1.00 86.44 91 TYR A CA 1
ATOM 749 C C . TYR A 1 91 ? 8.355 4.781 -17.226 1.00 86.44 91 TYR A C 1
ATOM 751 O O . TYR A 1 91 ? 7.464 4.923 -16.390 1.00 86.44 91 TYR A O 1
ATOM 759 N N . LEU A 1 92 ? 9.493 5.473 -17.178 1.00 86.06 92 LEU A N 1
ATOM 760 C CA . LEU A 1 92 ? 9.795 6.418 -16.114 1.00 86.06 92 LEU A CA 1
ATOM 761 C C . LEU A 1 92 ? 9.524 7.856 -16.525 1.00 86.06 92 LEU A C 1
ATOM 763 O O . LEU A 1 92 ? 9.742 8.286 -17.657 1.00 86.06 92 LEU A O 1
ATOM 767 N N . ASN A 1 93 ? 9.102 8.627 -15.530 1.00 88.06 93 ASN A N 1
ATOM 768 C CA . ASN A 1 93 ? 9.207 10.070 -15.596 1.00 88.06 93 ASN A CA 1
ATOM 769 C C . ASN A 1 93 ? 10.702 10.459 -15.660 1.00 88.06 93 ASN A C 1
ATOM 771 O O . ASN A 1 93 ? 11.506 9.806 -14.994 1.00 88.06 93 ASN A O 1
ATOM 775 N N . PRO A 1 94 ? 11.094 11.525 -16.384 1.00 87.19 94 PRO A N 1
ATOM 776 C CA . PRO A 1 94 ? 12.481 12.004 -16.395 1.00 87.19 94 PRO A CA 1
ATOM 777 C C . PRO A 1 94 ? 13.059 12.337 -15.010 1.00 87.19 94 PRO A C 1
ATOM 779 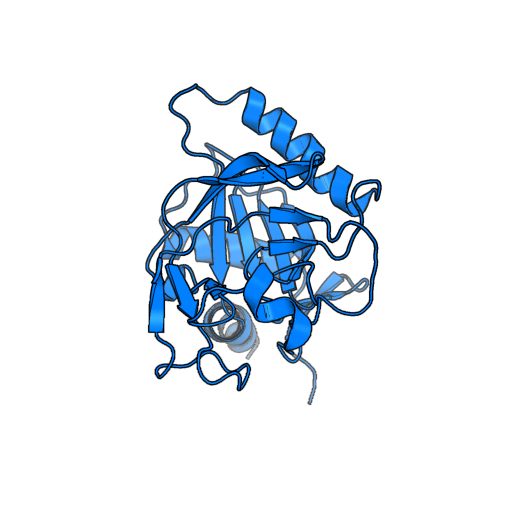O O . PRO A 1 94 ? 14.274 12.336 -14.836 1.00 87.19 94 PRO A O 1
ATOM 782 N N . GLU A 1 95 ? 12.202 12.616 -14.025 1.00 87.62 95 GLU A N 1
ATOM 783 C CA . GLU A 1 95 ? 12.592 12.854 -12.632 1.00 87.62 95 GLU A CA 1
ATOM 784 C C . GLU A 1 95 ? 12.740 11.557 -11.811 1.00 87.62 95 GLU A C 1
ATOM 786 O O . GLU A 1 95 ? 13.102 11.636 -10.646 1.00 87.62 95 GLU A O 1
ATOM 791 N N . GLY A 1 96 ? 12.485 10.381 -12.394 1.00 88.94 96 GLY A N 1
ATOM 792 C CA . GLY A 1 96 ? 12.677 9.071 -11.764 1.00 88.94 96 GLY A CA 1
ATOM 793 C C . GLY A 1 96 ? 11.401 8.397 -11.249 1.00 88.94 96 GLY A C 1
ATOM 794 O O . GLY A 1 96 ? 10.261 8.843 -11.467 1.00 88.94 96 GLY A O 1
ATOM 795 N N . GLU A 1 97 ? 11.608 7.272 -10.571 1.00 92.06 97 GLU A N 1
ATOM 796 C CA . GLU A 1 97 ? 10.594 6.479 -9.885 1.00 92.06 97 GLU A CA 1
ATOM 797 C C . GLU A 1 97 ? 9.820 7.321 -8.854 1.00 92.06 97 GLU A C 1
ATOM 799 O O . GLU A 1 97 ? 10.384 8.188 -8.186 1.00 92.06 97 GLU A O 1
ATOM 804 N N . ALA A 1 98 ? 8.512 7.076 -8.707 1.00 93.44 98 ALA A N 1
ATOM 805 C CA . ALA A 1 98 ? 7.693 7.745 -7.695 1.00 93.44 98 ALA A CA 1
ATOM 806 C C . ALA A 1 98 ? 7.541 6.884 -6.442 1.00 93.44 98 ALA A C 1
ATOM 808 O O . ALA A 1 98 ? 6.976 5.797 -6.518 1.00 93.44 98 ALA A O 1
ATOM 809 N N . ARG A 1 99 ? 7.902 7.425 -5.276 1.00 96.50 99 ARG A N 1
ATOM 810 C CA . ARG A 1 99 ? 7.434 6.917 -3.979 1.00 96.50 99 ARG A CA 1
ATOM 811 C C . ARG A 1 99 ? 6.377 7.851 -3.425 1.00 96.50 99 ARG A C 1
ATOM 813 O O . ARG A 1 99 ? 6.657 9.020 -3.161 1.00 96.50 99 ARG A O 1
ATOM 820 N N . VAL A 1 100 ? 5.155 7.350 -3.264 1.00 97.38 100 VAL A N 1
ATOM 821 C CA . VAL A 1 100 ? 4.046 8.132 -2.699 1.00 97.38 100 VAL A CA 1
ATOM 822 C C . VAL A 1 100 ? 4.426 8.605 -1.297 1.00 97.38 100 VAL A C 1
ATOM 824 O O . VAL A 1 100 ? 4.821 7.798 -0.456 1.00 97.38 100 VAL A O 1
ATOM 827 N N . ILE A 1 101 ? 4.313 9.904 -1.036 1.00 97.75 101 ILE A N 1
ATOM 828 C CA . ILE A 1 101 ? 4.603 10.477 0.283 1.00 97.75 101 ILE A CA 1
ATOM 829 C C . ILE A 1 101 ? 3.614 9.895 1.293 1.00 97.75 101 ILE A C 1
ATOM 831 O O . ILE A 1 101 ? 2.440 9.729 0.970 1.00 97.75 101 ILE A O 1
ATOM 835 N N . SER A 1 102 ? 4.060 9.587 2.515 1.00 98.00 102 SER A N 1
ATOM 836 C CA . SER A 1 102 ? 3.136 9.127 3.554 1.00 98.00 102 SER A CA 1
ATOM 837 C C . SER A 1 102 ? 1.973 10.109 3.734 1.00 98.00 102 SER A C 1
ATOM 839 O O . SER A 1 102 ? 2.117 11.333 3.606 1.00 98.00 102 SER A O 1
ATOM 841 N N . SER A 1 103 ? 0.792 9.587 4.042 1.00 98.44 103 SER A N 1
ATOM 842 C CA . SER A 1 103 ? -0.388 10.401 4.325 1.00 98.44 103 SER A CA 1
ATOM 843 C C . SER A 1 103 ? -0.143 11.342 5.503 1.00 98.44 103 SER A C 1
ATOM 845 O O . SER A 1 103 ? -0.627 12.474 5.507 1.00 98.44 103 SER A O 1
ATOM 847 N N . LEU A 1 104 ? 0.667 10.918 6.480 1.00 97.19 104 LEU A N 1
ATOM 848 C CA . LEU A 1 104 ? 0.989 11.724 7.653 1.00 97.19 104 LEU A CA 1
ATOM 849 C C . LEU A 1 104 ? 1.892 12.916 7.310 1.00 97.19 104 LEU A C 1
ATOM 851 O O . LEU A 1 104 ? 1.652 14.014 7.823 1.00 97.19 104 LEU A O 1
ATOM 855 N N . LYS A 1 105 ? 2.900 12.723 6.448 1.00 96.19 105 LYS A N 1
ATOM 856 C CA . LYS A 1 105 ? 3.804 13.792 5.984 1.00 96.19 105 LYS A CA 1
ATOM 857 C C . LYS A 1 105 ? 3.110 14.730 5.003 1.00 96.19 105 LYS A C 1
ATOM 859 O O . LYS A 1 105 ? 3.251 15.943 5.113 1.00 96.19 105 LYS A O 1
ATOM 864 N N . SER A 1 106 ? 2.329 14.182 4.074 1.00 96.00 106 SER A N 1
ATOM 865 C CA . SER A 1 106 ? 1.604 14.968 3.067 1.00 96.00 106 SER A CA 1
ATOM 866 C C . SER A 1 106 ? 0.346 15.653 3.602 1.00 96.00 106 SER A C 1
ATOM 868 O O . SER A 1 106 ? -0.173 16.550 2.939 1.00 96.00 106 SER A O 1
ATOM 870 N N . LYS A 1 107 ? -0.156 15.227 4.772 1.00 96.62 107 LYS A N 1
ATOM 871 C CA . LYS A 1 107 ? -1.463 15.621 5.324 1.00 96.62 107 LYS A CA 1
ATOM 872 C C . LYS A 1 107 ? -2.611 15.353 4.345 1.00 96.62 107 LYS A C 1
ATOM 874 O O . LYS A 1 107 ? -3.566 16.124 4.274 1.00 96.62 107 LYS A O 1
ATOM 879 N N . LYS A 1 108 ? -2.514 14.260 3.579 1.00 96.44 108 LYS A N 1
ATOM 880 C CA . LYS A 1 108 ? -3.518 13.858 2.587 1.00 96.44 108 LYS A CA 1
ATOM 881 C C . LYS A 1 108 ? -4.033 12.446 2.826 1.00 96.44 108 LYS A C 1
ATOM 883 O O . LYS A 1 108 ? -3.264 11.505 3.011 1.00 96.44 108 LYS A O 1
ATOM 888 N N . ILE A 1 109 ? -5.349 12.311 2.702 1.00 97.94 109 ILE A N 1
ATOM 889 C CA . ILE A 1 109 ? -6.005 11.042 2.401 1.00 97.94 109 ILE A CA 1
ATOM 890 C C . ILE A 1 109 ? -6.046 10.936 0.879 1.00 97.94 109 ILE A C 1
ATOM 892 O O . ILE A 1 109 ? -6.635 11.788 0.211 1.00 97.94 109 ILE A O 1
ATOM 896 N N . TYR A 1 110 ? -5.394 9.922 0.326 1.00 98.44 110 TYR A N 1
ATOM 897 C CA . TYR A 1 110 ? -5.470 9.646 -1.100 1.00 98.44 110 TYR A CA 1
ATOM 898 C C . TYR A 1 110 ? -6.747 8.869 -1.422 1.00 98.44 110 TYR A C 1
ATOM 900 O O . TYR A 1 110 ? -7.416 8.375 -0.515 1.00 98.44 110 TYR A O 1
ATOM 908 N N . ARG A 1 111 ? -7.115 8.749 -2.701 1.00 98.12 111 ARG A N 1
ATOM 909 C CA . ARG A 1 111 ? -8.289 7.960 -3.089 1.00 98.12 111 ARG A CA 1
ATOM 910 C C . ARG A 1 111 ? -8.040 7.106 -4.322 1.00 98.12 111 ARG A C 1
ATOM 912 O O . ARG A 1 111 ? -7.300 7.477 -5.232 1.00 98.12 111 ARG A O 1
ATOM 919 N N . HIS A 1 112 ? -8.736 5.977 -4.382 1.00 98.44 112 HIS A N 1
ATOM 920 C CA . HIS A 1 112 ? -8.811 5.147 -5.579 1.00 98.44 112 HIS A CA 1
ATOM 921 C C . HIS A 1 112 ? -10.236 4.685 -5.848 1.00 98.44 112 HIS A C 1
ATOM 923 O O . HIS A 1 112 ? -11.010 4.463 -4.924 1.00 98.44 112 HIS A O 1
ATOM 929 N N . LYS A 1 113 ? -10.587 4.479 -7.114 1.00 97.75 113 LYS A N 1
ATOM 930 C CA . LYS A 1 113 ? -11.904 3.968 -7.520 1.00 97.75 113 LYS A CA 1
ATOM 931 C C . LYS A 1 113 ? -11.773 2.719 -8.393 1.00 97.75 113 LYS A C 1
ATOM 933 O O . LYS A 1 113 ? -10.727 2.545 -9.015 1.00 97.75 113 LYS A O 1
ATOM 938 N N . PRO A 1 114 ? -12.805 1.864 -8.476 1.00 98.12 114 PRO A N 1
ATOM 939 C CA . PRO A 1 114 ? -12.822 0.758 -9.427 1.00 98.12 114 PRO A CA 1
ATOM 940 C C . PRO A 1 114 ? -12.503 1.230 -10.854 1.00 98.12 114 PRO A C 1
ATOM 942 O O . PRO A 1 114 ? -13.035 2.237 -11.325 1.00 98.12 114 PRO A O 1
ATOM 945 N N . GLY A 1 115 ? -11.609 0.516 -11.531 1.00 97.75 115 GLY A N 1
ATOM 946 C CA . GLY A 1 115 ? -11.214 0.769 -12.915 1.00 97.75 115 GLY A CA 1
ATOM 947 C C . GLY A 1 115 ? -10.241 -0.290 -13.428 1.00 97.75 115 GLY A C 1
ATOM 948 O O . GLY A 1 115 ? -9.996 -1.290 -12.768 1.00 97.75 115 GLY A O 1
ATOM 949 N N . TYR A 1 116 ? -9.656 -0.088 -14.604 1.00 97.50 116 TYR A N 1
ATOM 950 C CA . TYR A 1 116 ? -8.822 -1.117 -15.231 1.00 97.50 116 TYR A CA 1
ATOM 951 C C . TYR A 1 116 ? -7.355 -0.700 -15.318 1.00 97.50 116 TYR A C 1
ATOM 953 O O . TYR A 1 116 ? -7.043 0.445 -15.642 1.00 97.50 116 TYR A O 1
ATOM 961 N N . HIS A 1 117 ? -6.456 -1.652 -15.078 1.00 96.06 117 HIS A N 1
ATOM 962 C CA . HIS A 1 117 ? -5.023 -1.531 -15.327 1.00 96.06 117 HIS A CA 1
ATOM 963 C C . HIS A 1 117 ? -4.593 -2.661 -16.267 1.00 96.06 117 HIS A C 1
ATOM 965 O O . HIS A 1 117 ? -4.778 -3.834 -15.952 1.00 96.06 117 HIS A O 1
ATOM 971 N N . ASN A 1 118 ? -4.062 -2.312 -17.443 1.00 92.25 118 ASN A N 1
ATOM 972 C CA . ASN A 1 118 ? -3.660 -3.266 -18.488 1.00 92.25 118 ASN A CA 1
ATOM 973 C C . ASN A 1 118 ? -4.743 -4.312 -18.830 1.00 92.25 118 ASN A C 1
ATOM 975 O O . ASN A 1 118 ? -4.443 -5.484 -19.023 1.00 92.25 118 ASN A O 1
ATOM 979 N N . GLY A 1 119 ? -6.012 -3.892 -18.881 1.00 95.56 119 GLY A N 1
ATOM 980 C CA . GLY A 1 119 ? -7.144 -4.766 -19.216 1.00 95.56 119 GLY A CA 1
ATOM 981 C C . GLY A 1 119 ? -7.694 -5.605 -18.056 1.00 95.56 119 GLY A C 1
ATOM 982 O O . GLY A 1 119 ? -8.694 -6.290 -18.242 1.00 95.56 119 GLY A O 1
ATOM 983 N N . HI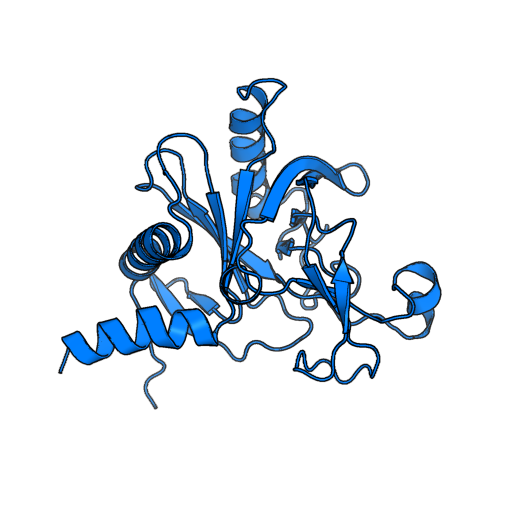S A 1 120 ? -7.113 -5.519 -16.857 1.00 97.31 120 HIS A N 1
ATOM 984 C CA . HIS A 1 120 ? -7.583 -6.234 -15.669 1.00 97.31 120 HIS A CA 1
ATOM 985 C C . HIS A 1 120 ? -8.203 -5.286 -14.643 1.00 97.31 120 HIS A C 1
ATOM 987 O O . HIS A 1 120 ? -7.826 -4.115 -14.567 1.00 97.31 120 HIS A O 1
ATOM 993 N N . GLN A 1 121 ? -9.154 -5.792 -13.852 1.00 98.12 121 GLN A N 1
ATOM 994 C CA . GLN A 1 121 ? -9.729 -5.043 -12.735 1.00 98.12 121 GLN A CA 1
ATOM 995 C C . GLN A 1 121 ? -8.620 -4.594 -11.784 1.00 98.12 121 GLN A C 1
ATOM 997 O O . GLN A 1 121 ? -7.735 -5.369 -11.441 1.00 98.12 121 GLN A O 1
ATOM 1002 N N . ALA A 1 122 ? -8.686 -3.339 -11.367 1.00 98.50 122 ALA A N 1
ATOM 1003 C CA . ALA A 1 122 ? -7.787 -2.694 -10.425 1.00 98.50 122 ALA A CA 1
ATOM 1004 C C . ALA A 1 122 ? -8.542 -1.585 -9.675 1.00 98.50 122 ALA A C 1
ATOM 1006 O O . ALA A 1 122 ? -9.714 -1.301 -9.958 1.00 98.50 122 ALA A O 1
ATOM 1007 N N . LEU A 1 123 ? -7.865 -0.932 -8.734 1.00 98.62 123 LEU A N 1
ATOM 1008 C CA . LEU A 1 123 ? -8.276 0.383 -8.265 1.00 98.62 123 LEU A CA 1
ATOM 1009 C C . LEU A 1 123 ? -7.401 1.445 -8.928 1.00 98.62 123 LEU A C 1
ATOM 1011 O O . LEU A 1 123 ? -6.181 1.442 -8.777 1.00 98.62 123 LEU A O 1
ATOM 1015 N N . ILE A 1 124 ? -8.021 2.351 -9.674 1.00 98.38 124 ILE A N 1
ATOM 1016 C CA . ILE A 1 124 ? -7.326 3.438 -10.357 1.00 98.38 124 ILE A CA 1
ATOM 1017 C C . ILE A 1 124 ? -7.285 4.689 -9.491 1.00 98.38 124 ILE A C 1
ATOM 1019 O O . ILE A 1 124 ? -8.217 4.954 -8.726 1.00 98.38 124 ILE A O 1
ATOM 1023 N N . GLN A 1 125 ? -6.208 5.461 -9.625 1.00 97.88 125 GLN A N 1
ATOM 1024 C CA . GLN A 1 125 ? -6.048 6.744 -8.947 1.00 97.88 125 GLN A CA 1
ATOM 1025 C C . GLN A 1 125 ? -7.303 7.616 -9.098 1.00 97.88 125 GLN A C 1
ATOM 1027 O O . GLN A 1 125 ? -7.795 7.843 -10.206 1.00 97.88 125 GLN A O 1
ATOM 1032 N N . SER A 1 126 ? -7.790 8.141 -7.976 1.00 95.81 126 SER A N 1
ATOM 1033 C CA . SER A 1 126 ? -8.844 9.147 -7.923 1.00 95.81 126 SER A CA 1
ATOM 1034 C C . SER A 1 126 ? -8.339 10.327 -7.093 1.00 95.81 126 SER A C 1
ATOM 1036 O O . SER A 1 126 ? -7.992 10.183 -5.926 1.00 95.81 126 SER A O 1
ATOM 1038 N N . GLY A 1 127 ? -8.221 11.501 -7.710 1.00 92.69 127 GLY A N 1
ATOM 1039 C CA . GLY A 1 127 ? -7.634 12.682 -7.071 1.00 92.69 127 GLY A CA 1
ATOM 1040 C C . GLY A 1 127 ? -6.101 12.743 -7.122 1.00 92.69 127 GLY A C 1
ATOM 1041 O O . GLY A 1 127 ? -5.433 11.980 -7.826 1.00 92.69 127 GLY A O 1
ATOM 1042 N N . THR A 1 128 ? -5.538 13.717 -6.407 1.00 95.56 128 THR A N 1
ATOM 1043 C CA . THR A 1 128 ? -4.118 14.087 -6.509 1.00 95.56 128 THR A CA 1
ATOM 1044 C C . THR A 1 128 ? -3.247 13.306 -5.534 1.00 95.56 128 THR A C 1
ATOM 1046 O O . THR A 1 128 ? -3.391 13.437 -4.316 1.00 95.56 128 THR A O 1
ATOM 1049 N N . PHE A 1 129 ? -2.267 12.584 -6.073 1.00 97.94 129 PHE A N 1
ATOM 1050 C CA . PHE A 1 129 ? -1.214 11.938 -5.295 1.00 97.94 129 PHE A CA 1
ATOM 1051 C C . PHE A 1 129 ? 0.033 12.813 -5.272 1.00 97.94 129 PHE A C 1
ATOM 1053 O O . PHE A 1 129 ? 0.323 13.519 -6.236 1.00 97.94 129 PHE A O 1
ATOM 1060 N N . LEU A 1 130 ? 0.772 12.760 -4.166 1.00 97.62 130 LEU A N 1
ATOM 1061 C CA . LEU A 1 130 ? 2.062 13.429 -4.023 1.00 97.62 130 LEU A CA 1
ATOM 1062 C C . LEU A 1 130 ? 3.137 12.361 -3.864 1.00 97.62 130 LEU A C 1
ATOM 1064 O O . LEU A 1 130 ? 2.965 11.444 -3.063 1.00 97.62 130 LEU A O 1
ATOM 1068 N N . ALA A 1 131 ? 4.227 12.483 -4.611 1.00 96.69 131 ALA A N 1
ATOM 1069 C CA . ALA A 1 131 ? 5.336 11.542 -4.565 1.00 96.69 131 ALA A CA 1
ATOM 1070 C C . ALA A 1 131 ? 6.684 12.261 -4.518 1.00 96.69 131 ALA A C 1
ATOM 1072 O O . ALA A 1 131 ? 6.835 13.352 -5.076 1.00 96.69 131 ALA A O 1
ATOM 1073 N N . LEU A 1 132 ? 7.655 11.610 -3.885 1.00 96.00 132 LEU A N 1
ATOM 1074 C CA . LEU A 1 132 ? 9.073 11.912 -4.032 1.00 96.00 132 LEU A CA 1
ATOM 1075 C C . LEU A 1 132 ? 9.607 11.188 -5.269 1.00 96.00 132 LEU A C 1
ATOM 1077 O O . LEU A 1 132 ? 9.254 10.030 -5.516 1.00 96.00 132 LEU A O 1
ATOM 1081 N N . ARG A 1 133 ? 10.425 11.891 -6.049 1.00 93.38 133 ARG A N 1
ATOM 1082 C CA . ARG A 1 133 ? 11.006 11.410 -7.303 1.00 93.38 133 ARG A CA 1
ATOM 1083 C C . ARG A 1 133 ? 12.512 11.223 -7.151 1.00 93.38 133 ARG A C 1
ATOM 1085 O O . ARG A 1 133 ? 13.208 12.206 -6.903 1.00 93.38 133 ARG A O 1
ATOM 1092 N N . ASP A 1 134 ? 12.969 9.983 -7.315 1.00 90.25 134 ASP A N 1
ATOM 1093 C CA . ASP A 1 134 ? 14.375 9.582 -7.159 1.00 90.25 134 ASP A CA 1
ATOM 1094 C C . ASP A 1 134 ? 15.190 9.918 -8.420 1.00 90.25 134 ASP A C 1
ATOM 1096 O O . ASP A 1 134 ? 15.496 9.074 -9.265 1.00 90.25 134 ASP A O 1
ATOM 1100 N N . LYS A 1 135 ? 15.509 11.203 -8.588 1.00 87.44 135 LYS A N 1
ATOM 1101 C CA . LYS A 1 135 ? 16.214 11.692 -9.783 1.00 87.44 135 LYS A CA 1
ATOM 1102 C C . LYS A 1 135 ? 17.671 11.236 -9.830 1.00 87.44 135 LYS A C 1
ATOM 1104 O O . LYS A 1 135 ? 18.230 11.056 -10.915 1.00 87.44 135 LYS A O 1
ATOM 1109 N N . ASN A 1 136 ? 18.307 11.108 -8.668 1.00 88.81 136 ASN A N 1
ATOM 1110 C CA . ASN A 1 136 ? 19.701 10.687 -8.524 1.00 88.81 136 ASN A CA 1
ATOM 1111 C C . ASN A 1 136 ? 19.868 9.159 -8.511 1.00 88.81 136 ASN A C 1
ATOM 1113 O O . ASN A 1 136 ? 21.005 8.699 -8.636 1.00 88.81 136 ASN A O 1
ATOM 1117 N N . LYS A 1 137 ? 18.769 8.396 -8.462 1.00 86.25 137 LYS A N 1
ATOM 1118 C CA . LYS A 1 137 ? 18.719 6.934 -8.612 1.00 86.25 137 LYS A CA 1
ATOM 1119 C C . LYS A 1 137 ? 19.527 6.204 -7.549 1.00 86.25 137 LYS A C 1
ATOM 1121 O O . LYS A 1 137 ? 20.195 5.205 -7.837 1.00 86.25 137 LYS A O 1
ATOM 1126 N N . ASP A 1 138 ? 19.534 6.746 -6.336 1.00 90.38 138 ASP A N 1
ATOM 1127 C CA . ASP A 1 138 ? 20.188 6.107 -5.196 1.00 90.38 138 ASP A CA 1
ATOM 1128 C C . ASP A 1 138 ? 19.233 5.200 -4.407 1.00 90.38 138 ASP A C 1
ATOM 1130 O O . ASP A 1 138 ? 19.685 4.478 -3.511 1.00 90.38 138 ASP A O 1
ATOM 1134 N N . PHE A 1 139 ? 17.949 5.194 -4.789 1.00 88.56 139 PHE A N 1
ATOM 1135 C CA . PHE A 1 139 ? 16.855 4.449 -4.178 1.00 88.56 139 PHE A CA 1
ATOM 1136 C C . PHE A 1 139 ? 16.650 4.803 -2.703 1.00 88.56 139 PHE A C 1
ATOM 1138 O O . PHE A 1 139 ? 16.240 3.963 -1.897 1.00 88.56 139 PHE A O 1
ATOM 1145 N N . LYS A 1 140 ? 16.962 6.050 -2.329 1.00 89.00 140 LYS A N 1
ATOM 1146 C CA . LYS A 1 140 ? 16.801 6.581 -0.975 1.00 89.00 140 LYS A CA 1
ATOM 1147 C C . LYS A 1 140 ? 15.914 7.810 -0.994 1.00 89.00 140 LYS A C 1
ATOM 1149 O O . LYS A 1 140 ? 16.386 8.927 -1.155 1.00 89.00 140 LYS A O 1
ATOM 1154 N N . TRP A 1 141 ? 14.645 7.615 -0.660 1.00 87.81 141 TRP A N 1
ATOM 1155 C CA . TRP A 1 141 ? 13.692 8.717 -0.568 1.00 87.81 141 TRP A CA 1
ATOM 1156 C C . TRP A 1 141 ? 13.940 9.601 0.651 1.00 87.81 141 TRP A C 1
ATOM 1158 O O . TRP A 1 141 ? 13.671 9.219 1.792 1.00 87.81 141 TRP A O 1
ATOM 1168 N N . ASN A 1 142 ? 14.458 10.794 0.401 1.00 86.31 142 ASN A N 1
ATOM 1169 C CA . ASN A 1 142 ? 14.880 11.758 1.396 1.00 86.31 142 ASN A CA 1
ATOM 1170 C C . ASN A 1 142 ? 14.543 13.201 0.966 1.00 86.31 142 ASN A C 1
ATOM 1172 O O . ASN A 1 142 ? 13.868 13.458 -0.025 1.00 86.31 142 ASN A O 1
ATOM 1176 N N . LYS A 1 143 ? 14.987 14.181 1.758 1.00 83.88 143 LYS A N 1
ATOM 1177 C CA . LYS A 1 143 ? 14.696 15.611 1.546 1.00 83.88 143 LYS A CA 1
ATOM 1178 C C . LYS A 1 143 ? 15.297 16.216 0.267 1.00 83.88 143 LYS A C 1
ATOM 1180 O O . LYS A 1 143 ? 14.961 17.348 -0.065 1.00 83.88 143 LYS A O 1
ATOM 1185 N N . LEU A 1 144 ? 16.238 15.526 -0.377 1.00 85.25 144 LEU A N 1
ATOM 1186 C CA . LEU A 1 144 ? 16.838 15.942 -1.644 1.00 85.25 144 LEU A CA 1
ATOM 1187 C C . LEU A 1 144 ? 15.938 15.595 -2.835 1.00 85.25 144 LEU A C 1
ATOM 1189 O O . LEU A 1 144 ? 16.086 16.200 -3.896 1.00 85.25 144 LEU A O 1
ATOM 1193 N N . ASP A 1 145 ? 14.997 14.667 -2.653 1.00 90.62 145 ASP A N 1
ATOM 1194 C CA . ASP A 1 145 ? 14.074 14.271 -3.704 1.00 90.62 145 ASP A CA 1
ATOM 1195 C C . ASP A 1 145 ? 13.001 15.319 -3.924 1.00 90.62 145 ASP A C 1
ATOM 1197 O O . ASP A 1 145 ? 12.406 15.883 -2.998 1.00 90.62 145 ASP A O 1
ATOM 1201 N N . LYS A 1 146 ? 12.709 15.555 -5.198 1.00 89.25 146 LYS A N 1
ATOM 1202 C CA . LYS A 1 146 ? 11.692 16.520 -5.576 1.00 89.25 146 LYS A CA 1
ATOM 1203 C C . LYS A 1 146 ? 10.311 15.945 -5.288 1.00 89.25 146 LYS A C 1
ATOM 1205 O O . LYS A 1 146 ? 9.923 14.908 -5.829 1.00 89.25 146 LYS A O 1
ATOM 1210 N N . GLN A 1 147 ? 9.531 16.682 -4.507 1.00 93.50 147 GLN A N 1
ATOM 1211 C CA . GLN A 1 147 ? 8.101 16.444 -4.393 1.00 93.50 147 GLN A CA 1
ATOM 1212 C C . GLN A 1 147 ? 7.389 16.881 -5.679 1.00 93.50 147 GLN A C 1
ATOM 1214 O O . GLN A 1 147 ? 7.593 17.987 -6.183 1.00 93.50 147 GLN A O 1
ATOM 1219 N N . SER A 1 148 ? 6.526 16.015 -6.203 1.00 93.44 148 SER A N 1
ATOM 1220 C CA . SER A 1 148 ? 5.714 16.289 -7.390 1.00 93.44 148 SER A CA 1
ATOM 1221 C C . SER A 1 148 ? 4.339 15.644 -7.285 1.00 93.44 148 SER A C 1
ATOM 1223 O O . SER A 1 148 ? 4.131 14.713 -6.501 1.00 93.44 148 SER A O 1
ATOM 1225 N N . GLU A 1 149 ? 3.398 16.134 -8.090 1.00 94.69 149 GLU A N 1
ATOM 1226 C CA . GLU A 1 149 ? 2.166 15.393 -8.330 1.00 94.69 149 GLU A CA 1
ATOM 1227 C C . GLU A 1 149 ? 2.474 14.103 -9.096 1.00 94.69 149 GLU A C 1
ATOM 1229 O O . GLU A 1 149 ? 3.311 14.060 -10.004 1.00 94.69 149 GLU A O 1
ATOM 1234 N N . ALA A 1 150 ? 1.811 13.028 -8.689 1.00 93.44 150 ALA A N 1
ATOM 1235 C CA . ALA A 1 150 ? 1.948 11.721 -9.298 1.00 93.44 150 ALA A CA 1
ATOM 1236 C C . ALA A 1 150 ? 0.639 11.315 -9.977 1.00 93.44 150 ALA A C 1
ATOM 1238 O O . ALA A 1 150 ? -0.455 11.583 -9.473 1.00 93.44 150 ALA A O 1
ATOM 1239 N N . HIS A 1 151 ? 0.772 10.657 -11.126 1.00 92.38 151 HIS A N 1
ATOM 1240 C CA . HIS A 1 151 ? -0.336 10.190 -11.949 1.00 92.38 151 HIS A CA 1
ATOM 1241 C C . HIS A 1 151 ? -0.185 8.696 -12.222 1.00 92.38 151 HIS A C 1
ATOM 1243 O O . HIS A 1 151 ? 0.935 8.195 -12.332 1.00 92.38 151 HIS A O 1
ATOM 1249 N N . GLY A 1 152 ? -1.314 8.003 -12.360 1.00 93.94 152 GLY A N 1
ATOM 1250 C CA . GLY A 1 152 ? -1.339 6.564 -12.615 1.00 93.94 152 GLY A CA 1
ATOM 1251 C C . GLY A 1 152 ? -0.954 5.714 -11.403 1.00 93.94 152 GLY A C 1
ATOM 1252 O O . GLY A 1 152 ? -0.588 4.557 -11.581 1.00 93.94 152 GLY A O 1
ATOM 1253 N N . ILE A 1 153 ? -1.037 6.266 -10.190 1.00 97.12 153 ILE A N 1
ATOM 1254 C CA . ILE A 1 153 ? -0.771 5.548 -8.942 1.00 97.12 153 ILE A CA 1
ATOM 1255 C C . ILE A 1 153 ? -1.968 4.655 -8.620 1.00 97.12 153 ILE A C 1
ATOM 1257 O O . ILE A 1 153 ? -2.917 5.072 -7.963 1.00 97.12 153 ILE A O 1
ATOM 1261 N N . ASN A 1 154 ? -1.942 3.423 -9.113 1.00 98.25 154 ASN A N 1
ATOM 1262 C CA . ASN A 1 154 ? -3.044 2.472 -8.986 1.00 98.25 154 ASN A CA 1
ATOM 1263 C C . ASN A 1 154 ? -2.767 1.439 -7.880 1.00 98.25 154 ASN A C 1
ATOM 1265 O O . ASN A 1 154 ? -1.632 1.305 -7.423 1.00 98.25 154 ASN A O 1
ATOM 1269 N N . ILE A 1 155 ? -3.794 0.683 -7.486 1.00 98.69 155 ILE A N 1
ATOM 1270 C CA . ILE A 1 155 ? -3.654 -0.547 -6.697 1.00 98.69 155 ILE A CA 1
ATOM 1271 C C . ILE A 1 155 ? -4.016 -1.735 -7.581 1.00 98.69 155 ILE A C 1
ATOM 1273 O O . ILE A 1 155 ? -5.144 -1.819 -8.078 1.00 98.69 155 ILE A O 1
ATOM 1277 N N . HIS A 1 156 ? -3.066 -2.642 -7.800 1.00 98.56 156 HIS A N 1
ATOM 1278 C CA . HIS A 1 156 ? -3.261 -3.760 -8.720 1.00 98.56 156 HIS A CA 1
ATOM 1279 C C . HIS A 1 156 ? -2.395 -4.985 -8.403 1.00 98.56 156 HIS A C 1
ATOM 1281 O O . HIS A 1 156 ? -1.515 -4.950 -7.547 1.00 98.56 156 HIS A O 1
ATOM 1287 N N . SER A 1 157 ? -2.639 -6.086 -9.111 1.00 98.06 157 SER A N 1
ATOM 1288 C CA . SER A 1 157 ? -1.809 -7.293 -9.058 1.00 98.06 157 SER A CA 1
ATOM 1289 C C . SER A 1 157 ? -0.480 -7.119 -9.803 1.00 98.06 157 SER A C 1
ATOM 1291 O O . SER A 1 157 ? -0.403 -6.392 -10.792 1.00 98.06 157 SER A O 1
ATOM 1293 N N . SER A 1 158 ? 0.558 -7.851 -9.388 1.00 96.88 158 SER A N 1
ATOM 1294 C CA . SER A 1 158 ? 1.826 -7.984 -10.128 1.00 96.88 158 SER A CA 1
ATOM 1295 C C . SER A 1 158 ? 1.689 -8.690 -11.485 1.00 96.88 158 SER A C 1
ATOM 1297 O O . SER A 1 158 ? 2.652 -8.767 -12.247 1.00 96.88 158 SER A O 1
ATOM 1299 N N . GLY A 1 159 ? 0.515 -9.248 -11.783 1.00 95.06 159 GLY A N 1
ATOM 1300 C CA . GLY A 1 159 ? 0.225 -10.082 -12.943 1.00 95.06 159 GLY A CA 1
ATOM 1301 C C . GLY A 1 159 ? 0.629 -11.541 -12.767 1.00 95.06 159 GLY A C 1
ATOM 1302 O O . GLY A 1 159 ? -0.122 -12.434 -13.155 1.00 95.06 159 GLY A O 1
ATOM 1303 N N . SER A 1 160 ? 1.749 -11.790 -12.095 1.00 93.75 160 SER A N 1
ATOM 1304 C CA . SER A 1 160 ? 2.225 -13.121 -11.718 1.00 93.75 160 SER A CA 1
ATOM 1305 C C . SER A 1 160 ? 3.147 -13.024 -10.507 1.00 93.75 160 SER A C 1
ATOM 1307 O O . SER A 1 160 ? 3.951 -12.094 -10.432 1.00 93.75 160 SER A O 1
ATOM 1309 N N . LYS A 1 161 ? 3.123 -14.024 -9.620 1.00 93.06 161 LYS A N 1
ATOM 1310 C CA . LYS A 1 161 ? 4.059 -14.105 -8.490 1.00 93.06 161 LYS A CA 1
ATOM 1311 C C . LYS A 1 161 ? 5.508 -14.119 -8.971 1.00 93.06 161 LYS A C 1
ATOM 1313 O O . LYS A 1 161 ? 5.919 -15.011 -9.709 1.00 93.06 161 LYS A O 1
ATOM 1318 N N . LYS A 1 162 ? 6.294 -13.157 -8.498 1.00 92.75 162 LYS A N 1
ATOM 1319 C CA . LYS A 1 162 ? 7.735 -13.053 -8.756 1.00 92.75 162 LYS A CA 1
ATOM 1320 C C . LYS A 1 162 ? 8.450 -12.442 -7.557 1.00 92.75 162 LYS A C 1
ATOM 1322 O O . LYS A 1 162 ? 7.834 -11.739 -6.762 1.00 92.75 162 LYS A O 1
ATOM 1327 N N . GLY A 1 163 ? 9.736 -12.754 -7.405 1.00 91.62 163 GLY A N 1
ATOM 1328 C CA . GLY A 1 163 ? 10.510 -12.373 -6.218 1.00 91.62 163 GLY A CA 1
ATOM 1329 C C . GLY A 1 163 ? 10.731 -10.866 -6.062 1.00 91.62 163 GLY A C 1
ATOM 1330 O O . GLY A 1 163 ? 10.837 -10.388 -4.938 1.00 91.62 163 GLY A O 1
ATOM 1331 N N . THR A 1 164 ? 10.759 -10.131 -7.172 1.00 96.19 164 THR A N 1
ATOM 1332 C CA . THR A 1 164 ? 11.103 -8.705 -7.247 1.00 96.19 164 THR A CA 1
ATOM 1333 C C . THR A 1 164 ? 9.967 -7.884 -7.844 1.00 96.19 164 THR A C 1
ATOM 1335 O O . THR A 1 164 ? 9.199 -8.368 -8.681 1.00 96.19 164 THR A O 1
ATOM 1338 N N . VAL A 1 165 ? 9.854 -6.624 -7.425 1.00 96.62 165 VAL A N 1
ATOM 1339 C CA . VAL A 1 165 ? 8.801 -5.716 -7.905 1.00 96.62 165 VAL A CA 1
ATOM 1340 C C . VAL A 1 165 ? 9.034 -5.355 -9.373 1.00 96.62 165 VAL A C 1
ATOM 1342 O O . VAL A 1 165 ? 8.147 -5.544 -10.212 1.00 96.62 165 VAL A O 1
ATOM 1345 N N . ASP A 1 166 ? 10.241 -4.896 -9.695 1.00 95.00 166 ASP A N 1
ATOM 1346 C CA . ASP A 1 166 ? 10.694 -4.412 -10.999 1.00 95.00 166 ASP A CA 1
ATOM 1347 C C . ASP A 1 166 ? 9.628 -3.536 -11.689 1.00 95.00 166 ASP A C 1
ATOM 1349 O O . ASP A 1 166 ? 8.947 -2.732 -11.056 1.00 95.00 166 ASP A O 1
ATOM 1353 N N . LEU A 1 167 ? 9.399 -3.750 -12.987 1.00 93.31 167 LEU A N 1
ATOM 1354 C CA . LEU A 1 167 ? 8.388 -3.055 -13.788 1.00 93.31 167 LEU A CA 1
ATOM 1355 C C . LEU A 1 167 ? 6.930 -3.257 -13.347 1.00 93.31 167 LEU A C 1
ATOM 1357 O O . LEU A 1 167 ? 6.043 -2.689 -13.979 1.00 93.31 167 LEU A O 1
ATOM 1361 N N . SER A 1 168 ? 6.641 -4.046 -12.305 1.00 93.88 168 SER A N 1
ATOM 1362 C CA . SER A 1 168 ? 5.256 -4.108 -11.813 1.00 93.88 168 SER A CA 1
ATOM 1363 C C . SER A 1 168 ? 4.825 -2.785 -11.206 1.00 93.88 168 SER A C 1
ATOM 1365 O O . SER A 1 168 ? 3.641 -2.480 -11.246 1.00 93.88 168 SER A O 1
ATOM 1367 N N . SER A 1 169 ? 5.763 -2.018 -10.642 1.00 94.12 169 SER A N 1
ATOM 1368 C CA . SER A 1 169 ? 5.471 -0.728 -10.032 1.00 94.12 169 SER A CA 1
ATOM 1369 C C . SER A 1 169 ? 6.502 0.315 -10.431 1.00 94.12 169 SER A C 1
ATOM 1371 O O . SER A 1 169 ? 7.689 0.161 -10.172 1.00 94.12 169 SER A O 1
ATOM 1373 N N . VAL A 1 170 ? 6.025 1.429 -10.979 1.00 91.69 170 VAL A N 1
ATOM 1374 C CA . VAL A 1 170 ? 6.779 2.695 -11.059 1.00 91.69 170 VAL A CA 1
ATOM 1375 C C . VAL A 1 170 ? 6.289 3.710 -10.012 1.00 91.69 170 VAL A C 1
ATOM 1377 O O . VAL A 1 170 ? 6.609 4.898 -10.091 1.00 91.69 170 VAL A O 1
ATOM 1380 N N . GLY A 1 171 ? 5.485 3.236 -9.051 1.00 94.00 171 GLY A N 1
ATOM 1381 C CA . GLY A 1 171 ? 4.885 4.016 -7.965 1.00 94.00 171 GLY A CA 1
ATOM 1382 C C . GLY A 1 171 ? 3.490 3.553 -7.522 1.00 94.00 171 GLY A C 1
ATOM 1383 O O . GLY A 1 171 ? 2.919 4.153 -6.618 1.00 94.00 171 GLY A O 1
ATOM 1384 N N . CYS A 1 172 ? 2.929 2.512 -8.143 1.00 97.56 172 CYS A N 1
ATOM 1385 C CA . CYS A 1 172 ? 1.681 1.868 -7.732 1.00 97.56 172 CYS A CA 1
ATOM 1386 C C . CYS A 1 172 ? 1.835 1.081 -6.421 1.00 97.56 172 CYS A C 1
ATOM 1388 O O . CYS A 1 172 ? 2.927 0.629 -6.076 1.00 97.56 172 CYS A O 1
ATOM 1390 N N . THR A 1 173 ? 0.708 0.804 -5.766 1.00 98.62 173 THR A N 1
ATOM 1391 C CA . THR A 1 173 ? 0.640 -0.256 -4.757 1.00 98.62 173 THR A CA 1
ATOM 1392 C C . THR A 1 173 ? 0.378 -1.579 -5.462 1.00 98.62 173 THR A C 1
ATOM 1394 O O . THR A 1 173 ? -0.657 -1.750 -6.109 1.00 98.62 173 THR A O 1
ATOM 1397 N N . VAL A 1 174 ? 1.306 -2.525 -5.363 1.00 98.50 174 VAL A N 1
ATOM 1398 C CA . VAL A 1 174 ? 1.254 -3.756 -6.159 1.00 98.50 174 VAL A CA 1
ATOM 1399 C C . VAL A 1 174 ? 1.245 -4.979 -5.271 1.00 98.50 174 VAL A C 1
ATOM 1401 O O . VAL A 1 174 ? 2.125 -5.156 -4.432 1.00 98.50 174 VAL A O 1
ATOM 1404 N N . PHE A 1 175 ? 0.266 -5.849 -5.482 1.00 98.50 175 PHE A N 1
ATOM 1405 C CA . PHE A 1 175 ? 0.165 -7.123 -4.787 1.00 98.50 175 PHE A CA 1
ATOM 1406 C C . PHE A 1 175 ? 1.241 -8.081 -5.276 1.00 98.50 175 PHE A C 1
ATOM 1408 O O . PHE A 1 175 ? 1.549 -8.132 -6.464 1.00 98.50 175 PHE A O 1
ATOM 1415 N N . TYR A 1 176 ? 1.771 -8.892 -4.364 1.00 97.88 176 TYR A N 1
ATOM 1416 C CA . TYR A 1 176 ? 2.670 -9.987 -4.722 1.00 97.88 176 TYR A CA 1
ATOM 1417 C C . TYR A 1 176 ? 1.989 -11.006 -5.654 1.00 97.88 176 TYR A C 1
ATOM 1419 O O . TYR A 1 176 ? 2.634 -11.583 -6.530 1.00 97.88 176 TYR A O 1
ATOM 1427 N N . SER A 1 177 ? 0.683 -11.204 -5.484 1.00 97.25 177 SER A N 1
ATOM 1428 C CA . SER A 1 177 ? -0.139 -12.166 -6.213 1.00 97.25 177 SER A CA 1
ATOM 1429 C C . SER A 1 177 ? -0.482 -11.737 -7.646 1.00 97.25 177 SER A C 1
ATOM 1431 O O . SER A 1 177 ? -0.540 -10.546 -7.958 1.00 97.25 177 SER A O 1
ATOM 1433 N N . GLY A 1 178 ? -0.729 -12.725 -8.513 1.00 97.44 178 GLY A N 1
ATOM 1434 C CA . GLY A 1 178 ? -1.193 -12.572 -9.895 1.00 97.44 178 GLY A CA 1
ATOM 1435 C C . GLY A 1 178 ? -2.707 -12.340 -10.022 1.00 97.44 178 GLY A C 1
ATOM 1436 O O . GLY A 1 178 ? -3.457 -12.522 -9.065 1.00 97.44 178 GLY A O 1
ATOM 1437 N N . TRP A 1 179 ? -3.175 -11.973 -11.222 1.00 96.62 179 TRP A N 1
ATOM 1438 C CA . TRP A 1 179 ? -4.572 -11.558 -11.457 1.00 96.62 179 TRP A CA 1
ATOM 1439 C C . TRP A 1 179 ? -5.616 -12.639 -11.159 1.00 96.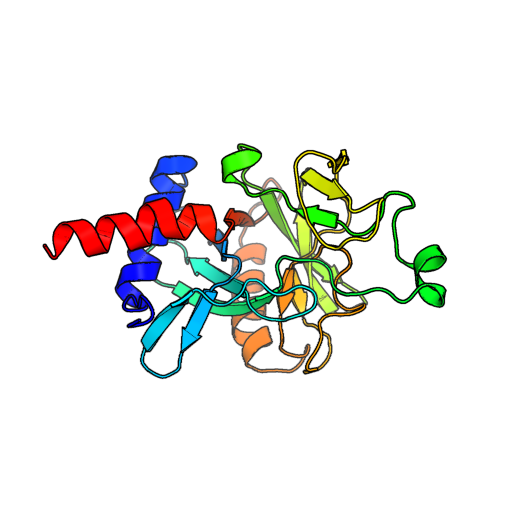62 179 TRP A C 1
ATOM 1441 O O . TRP A 1 179 ? -6.761 -12.318 -10.866 1.00 96.62 179 TRP A O 1
ATOM 1451 N N . ALA A 1 180 ? -5.246 -13.914 -11.280 1.00 95.81 180 ALA A N 1
ATOM 1452 C CA . ALA A 1 180 ? -6.143 -15.044 -11.043 1.00 95.81 180 ALA A CA 1
ATOM 1453 C C . ALA A 1 180 ? -5.997 -15.643 -9.634 1.00 95.81 180 ALA A C 1
ATOM 1455 O O . ALA A 1 180 ? -6.753 -16.543 -9.267 1.00 95.81 180 ALA A O 1
ATOM 1456 N N . ASP A 1 181 ? -5.035 -15.167 -8.841 1.00 97.38 181 ASP A N 1
ATOM 1457 C CA . ASP A 1 181 ? -4.760 -15.734 -7.528 1.00 97.38 181 ASP A CA 1
ATOM 1458 C C . ASP A 1 181 ? -5.889 -15.411 -6.543 1.00 97.38 181 ASP A C 1
ATOM 1460 O O . ASP A 1 181 ? -6.429 -14.302 -6.507 1.00 97.38 181 ASP A O 1
ATOM 1464 N N . SER A 1 182 ? -6.194 -16.368 -5.665 1.00 96.81 182 SER A N 1
ATOM 1465 C CA . SER A 1 182 ? -7.186 -16.195 -4.596 1.00 96.81 182 SER A CA 1
ATOM 1466 C C . SER A 1 182 ? -6.866 -15.016 -3.674 1.00 96.81 182 SER A C 1
ATOM 1468 O O . SER A 1 182 ? -7.778 -14.356 -3.188 1.00 96.81 182 SER A O 1
ATOM 1470 N N . GLU A 1 183 ? -5.581 -14.720 -3.466 1.00 95.69 183 GLU A N 1
ATOM 1471 C CA . GLU A 1 183 ? -5.123 -13.569 -2.687 1.00 95.69 183 GLU A CA 1
ATOM 1472 C C . GLU A 1 183 ? -5.558 -12.237 -3.322 1.00 95.69 183 GLU A C 1
ATOM 1474 O O . GLU A 1 183 ? -6.035 -11.357 -2.616 1.00 95.69 183 GLU A O 1
ATOM 1479 N N . TRP A 1 184 ? -5.448 -12.091 -4.647 1.00 98.00 184 TRP A N 1
ATOM 1480 C CA . TRP A 1 184 ? -5.939 -10.896 -5.343 1.00 98.00 184 TRP A CA 1
ATOM 1481 C C . TRP A 1 184 ? -7.471 -10.852 -5.363 1.00 98.00 184 TRP A C 1
ATOM 1483 O O . TRP A 1 184 ? -8.078 -9.823 -5.065 1.00 98.00 184 TRP A O 1
ATOM 1493 N N . ASN A 1 185 ? -8.110 -11.988 -5.650 1.00 97.94 185 ASN A N 1
ATOM 1494 C CA . ASN A 1 185 ? -9.566 -12.075 -5.736 1.00 97.94 185 ASN A CA 1
ATOM 1495 C C . ASN A 1 185 ? -10.262 -11.803 -4.395 1.00 97.94 185 ASN A C 1
ATOM 1497 O O . ASN A 1 185 ? -11.316 -11.168 -4.377 1.00 97.94 185 ASN A O 1
ATOM 1501 N N . SER A 1 186 ? -9.660 -12.206 -3.271 1.00 97.81 186 SER A N 1
ATOM 1502 C CA . SER A 1 186 ? -10.187 -11.904 -1.933 1.00 97.81 186 SER A CA 1
ATOM 1503 C C . SER A 1 186 ? -10.150 -10.411 -1.594 1.00 97.81 186 SER A C 1
ATOM 1505 O O . SER A 1 186 ? -10.906 -9.965 -0.732 1.00 97.81 186 SER A O 1
ATOM 1507 N N . TYR A 1 187 ? -9.321 -9.631 -2.292 1.00 98.31 187 TYR A N 1
ATOM 1508 C CA . TYR A 1 187 ? -9.295 -8.176 -2.205 1.00 98.31 187 TYR A CA 1
ATOM 1509 C C . TYR A 1 187 ? -10.250 -7.517 -3.206 1.00 98.31 187 TYR A C 1
ATOM 1511 O O . TYR A 1 187 ? -11.146 -6.768 -2.812 1.00 98.31 187 TYR A O 1
ATOM 1519 N N . ILE A 1 188 ? -10.068 -7.780 -4.504 1.00 98.25 188 ILE A N 1
ATOM 1520 C CA . ILE A 1 188 ? -10.676 -6.957 -5.556 1.00 98.25 188 ILE A CA 1
ATOM 1521 C C . ILE A 1 188 ? -12.183 -7.183 -5.692 1.00 98.25 188 ILE A C 1
ATOM 1523 O O . ILE A 1 188 ? -12.926 -6.223 -5.886 1.00 98.25 188 ILE A O 1
ATOM 1527 N N . VAL A 1 189 ? -12.651 -8.425 -5.535 1.00 98.00 189 VAL A N 1
ATOM 1528 C CA . VAL A 1 189 ? -14.067 -8.784 -5.700 1.00 98.00 189 VAL A CA 1
ATOM 1529 C C . VAL A 1 189 ? -14.959 -8.048 -4.691 1.00 98.00 189 VAL A C 1
ATOM 1531 O O . VAL A 1 189 ? -15.884 -7.356 -5.124 1.00 98.00 189 VAL A O 1
ATOM 1534 N N . PRO A 1 190 ? -14.709 -8.111 -3.365 1.00 97.12 190 PRO A N 1
ATOM 1535 C CA . PRO A 1 190 ? -15.536 -7.374 -2.410 1.00 97.12 190 PRO A CA 1
ATOM 1536 C C . PRO A 1 190 ? -15.386 -5.853 -2.542 1.00 97.12 190 PRO A C 1
ATOM 1538 O O . PRO A 1 190 ? -16.347 -5.127 -2.297 1.00 97.12 190 PRO A O 1
ATOM 1541 N N . ILE A 1 191 ? -14.211 -5.360 -2.948 1.00 97.00 191 ILE A N 1
ATOM 1542 C CA . ILE A 1 191 ? -13.979 -3.934 -3.215 1.00 97.00 191 ILE A CA 1
ATOM 1543 C C . ILE A 1 191 ? -14.858 -3.434 -4.372 1.00 97.00 191 ILE A C 1
ATOM 1545 O O . ILE A 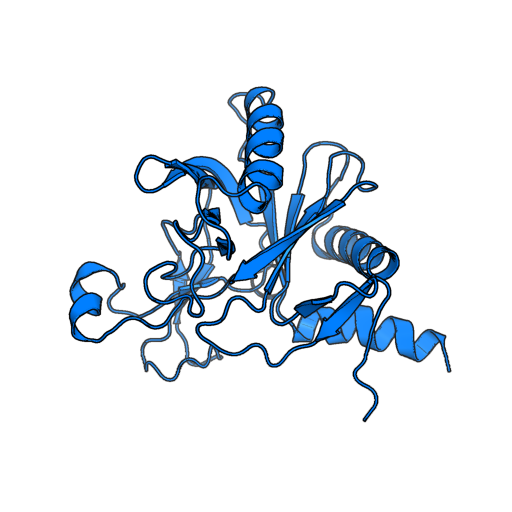1 191 ? -15.487 -2.383 -4.253 1.00 97.00 191 ILE A O 1
ATOM 1549 N N . TYR A 1 192 ? -14.959 -4.191 -5.468 1.00 98.06 192 TYR A N 1
ATOM 1550 C CA . TYR A 1 192 ? -15.846 -3.858 -6.586 1.00 98.06 192 TYR A CA 1
ATOM 1551 C C . TYR A 1 192 ? -17.316 -3.919 -6.179 1.00 98.06 192 TYR A C 1
ATOM 1553 O O . TYR A 1 192 ? -18.051 -2.964 -6.419 1.00 98.06 192 TYR A O 1
ATOM 1561 N N . ALA A 1 193 ? -17.720 -4.984 -5.482 1.00 97.62 193 ALA A N 1
ATOM 1562 C CA . ALA A 1 193 ? -19.089 -5.142 -5.001 1.00 97.62 193 ALA A CA 1
ATOM 1563 C C . ALA A 1 193 ? -19.526 -4.011 -4.050 1.00 97.62 193 ALA A C 1
ATOM 1565 O O . ALA A 1 193 ? -20.704 -3.656 -4.001 1.00 97.62 193 ALA A O 1
ATOM 1566 N N . GLU A 1 194 ? -18.604 -3.442 -3.266 1.00 97.25 194 GLU A N 1
ATOM 1567 C CA . GLU A 1 194 ? -18.883 -2.236 -2.485 1.00 97.25 194 GLU A CA 1
ATOM 1568 C C . GLU A 1 194 ? -18.937 -0.984 -3.374 1.00 97.25 194 GLU A C 1
ATOM 1570 O O . GLU A 1 194 ? -19.864 -0.187 -3.231 1.00 97.25 194 GLU A O 1
ATOM 1575 N N . GLY A 1 195 ? -17.976 -0.812 -4.286 1.00 96.94 195 GLY A N 1
ATOM 1576 C CA . GLY A 1 195 ? -17.880 0.358 -5.161 1.00 96.94 195 GLY A CA 1
ATOM 1577 C C . GLY A 1 195 ? -19.089 0.535 -6.084 1.00 96.94 195 GLY A C 1
ATOM 1578 O O . GLY A 1 195 ? -19.547 1.657 -6.280 1.00 96.94 195 GLY A O 1
ATOM 1579 N N . GLU A 1 196 ? -19.668 -0.558 -6.584 1.00 96.19 196 GLU A N 1
ATOM 1580 C CA . GLU A 1 196 ? -20.882 -0.551 -7.420 1.00 96.19 196 GLU A CA 1
ATOM 1581 C C . GLU A 1 196 ? -22.116 0.014 -6.702 1.00 96.19 196 GLU A C 1
ATOM 1583 O O . GLU A 1 196 ? -23.039 0.516 -7.341 1.00 96.19 196 GLU A O 1
ATOM 1588 N N . LYS A 1 197 ? -22.133 -0.036 -5.365 1.00 96.44 197 LYS A N 1
ATOM 1589 C CA . LYS A 1 197 ? -23.234 0.484 -4.539 1.00 96.44 197 LYS A CA 1
ATOM 1590 C C . LYS A 1 197 ? -23.084 1.972 -4.229 1.00 96.44 197 LYS A C 1
ATOM 1592 O O . LYS A 1 197 ? -23.968 2.556 -3.602 1.00 96.44 197 LYS A O 1
ATOM 1597 N N . LYS A 1 198 ? -21.957 2.587 -4.594 1.00 95.88 198 LYS A N 1
ATOM 1598 C CA . LYS A 1 198 ? -21.665 3.983 -4.263 1.00 95.88 198 LYS A CA 1
ATOM 1599 C C . LYS A 1 198 ? -22.344 4.936 -5.257 1.00 95.88 198 LYS A C 1
ATOM 1601 O O . LYS A 1 198 ? -22.500 4.608 -6.433 1.00 95.88 198 LYS A O 1
ATOM 1606 N N . PRO A 1 199 ? -22.761 6.133 -4.809 1.00 94.94 199 PRO A N 1
ATOM 1607 C CA . PRO A 1 199 ? -23.390 7.117 -5.686 1.00 94.94 199 PRO A CA 1
ATOM 1608 C C . PRO A 1 199 ? -22.399 7.665 -6.721 1.00 94.94 199 PRO A C 1
ATOM 1610 O O . PRO A 1 199 ? -21.192 7.652 -6.508 1.00 94.94 199 PRO A O 1
ATOM 1613 N N . LYS A 1 200 ? -22.901 8.261 -7.810 1.00 90.56 200 LYS A N 1
ATOM 1614 C CA . LYS A 1 200 ? -22.054 8.866 -8.861 1.00 90.56 200 LYS A CA 1
ATOM 1615 C C . LYS A 1 200 ? -21.086 9.944 -8.353 1.00 90.56 200 LYS A C 1
ATOM 1617 O O . LYS A 1 200 ? -20.039 10.138 -8.955 1.00 90.56 200 LYS A O 1
ATOM 1622 N N . ALA A 1 201 ? -21.448 10.649 -7.280 1.00 93.62 201 ALA A N 1
ATOM 1623 C CA . ALA A 1 201 ? -20.621 11.687 -6.661 1.00 93.62 201 ALA A CA 1
ATOM 1624 C C . ALA A 1 201 ? -19.509 11.128 -5.751 1.00 93.62 201 ALA A C 1
ATOM 1626 O O . ALA A 1 201 ? -18.738 11.895 -5.185 1.00 93.62 201 ALA A O 1
ATOM 1627 N N . TRP A 1 202 ? -19.442 9.808 -5.565 1.00 95.62 202 TRP A N 1
ATOM 1628 C CA . TRP A 1 202 ? -18.433 9.171 -4.732 1.00 95.62 202 TRP A CA 1
ATOM 1629 C C . TRP A 1 202 ? -17.035 9.295 -5.344 1.00 95.62 202 TRP A C 1
ATOM 1631 O O . TRP A 1 202 ? -16.807 8.968 -6.508 1.00 95.62 202 TRP A O 1
ATOM 1641 N N . GLU A 1 203 ? -16.081 9.738 -4.531 1.00 94.69 203 GLU A N 1
ATOM 1642 C CA . GLU A 1 203 ? -14.722 10.060 -4.973 1.00 94.69 203 GLU A CA 1
ATOM 1643 C C . GLU A 1 203 ? -13.769 8.854 -4.981 1.00 94.69 203 GLU A C 1
ATOM 1645 O O . GLU A 1 203 ? -12.611 8.987 -5.379 1.00 94.69 203 GLU A O 1
ATOM 1650 N N . GLY A 1 204 ? -14.234 7.677 -4.561 1.00 97.12 204 GLY A N 1
ATOM 1651 C CA . GLY A 1 204 ? -13.415 6.475 -4.413 1.00 97.12 204 GLY A CA 1
ATOM 1652 C C . GLY A 1 204 ? -13.052 6.173 -2.959 1.00 97.12 204 GLY A C 1
ATOM 1653 O O . GLY A 1 204 ? -13.209 7.011 -2.073 1.00 97.12 204 GLY A O 1
ATOM 1654 N N . PHE A 1 205 ? -12.538 4.969 -2.727 1.00 98.00 205 PHE A N 1
ATOM 1655 C CA . PHE A 1 205 ? -12.098 4.492 -1.424 1.00 98.00 205 PHE A CA 1
ATOM 1656 C C . PHE A 1 205 ? -10.918 5.319 -0.904 1.00 98.00 205 PHE A C 1
ATOM 1658 O O . PHE A 1 205 ? -9.970 5.549 -1.662 1.00 98.00 205 PHE A O 1
ATOM 1665 N N . PRO A 1 206 ? -10.920 5.706 0.381 1.00 98.12 206 PRO A N 1
ATOM 1666 C CA . PRO A 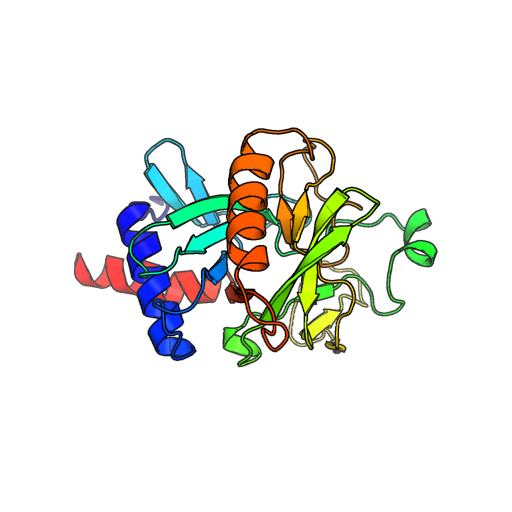1 206 ? -9.766 6.282 1.042 1.00 98.12 206 PRO A CA 1
ATOM 1667 C C . PRO A 1 206 ? -8.576 5.327 0.979 1.00 98.12 206 PRO A C 1
ATOM 1669 O O . PRO A 1 206 ? -8.705 4.122 1.217 1.00 98.12 206 PRO A O 1
ATOM 1672 N N . TYR A 1 207 ? -7.416 5.891 0.677 1.00 98.62 207 TYR A N 1
ATOM 1673 C CA . TYR A 1 207 ? -6.124 5.236 0.717 1.00 98.62 207 TYR A CA 1
ATOM 1674 C C . TYR A 1 207 ? -5.176 6.056 1.584 1.00 98.62 207 TYR A C 1
ATOM 1676 O O . TYR A 1 207 ? -4.903 7.229 1.319 1.00 98.62 207 TYR A O 1
ATOM 1684 N N . ILE A 1 208 ? -4.693 5.426 2.645 1.00 98.62 208 ILE A N 1
ATOM 1685 C CA . ILE A 1 208 ? -3.761 6.013 3.598 1.00 98.62 208 ILE A CA 1
ATOM 1686 C C . ILE A 1 208 ? -2.490 5.187 3.543 1.00 98.62 208 ILE A C 1
ATOM 1688 O O . ILE A 1 208 ? -2.556 3.963 3.568 1.00 98.62 208 ILE A O 1
ATOM 1692 N N . VAL A 1 209 ? -1.337 5.838 3.459 1.00 98.38 209 VAL A N 1
ATOM 1693 C CA . VAL A 1 209 ? -0.048 5.142 3.457 1.00 98.38 209 VAL A CA 1
ATOM 1694 C C . VAL A 1 209 ? 0.836 5.674 4.573 1.00 98.38 209 VAL A C 1
ATOM 1696 O O . VAL A 1 209 ? 1.000 6.886 4.706 1.00 98.38 209 VAL A O 1
ATOM 1699 N N . TYR A 1 210 ? 1.381 4.769 5.378 1.00 98.50 210 TYR A N 1
ATOM 1700 C CA . TYR A 1 210 ? 2.326 5.080 6.443 1.00 98.50 210 TYR A CA 1
ATOM 1701 C C . TYR A 1 210 ? 3.708 4.528 6.120 1.00 98.50 210 TYR A C 1
ATOM 1703 O O . TYR A 1 210 ? 3.844 3.410 5.614 1.00 98.50 210 TYR A O 1
ATOM 1711 N N . ASP A 1 211 ? 4.728 5.299 6.480 1.00 97.69 211 ASP A N 1
ATOM 1712 C CA . ASP A 1 211 ? 6.103 4.814 6.510 1.00 97.69 211 ASP A CA 1
ATOM 1713 C C . ASP A 1 211 ? 6.339 3.955 7.762 1.00 97.69 211 ASP A C 1
ATOM 1715 O O . ASP A 1 211 ? 5.689 4.135 8.799 1.00 97.69 211 ASP A O 1
ATOM 1719 N N . GLN A 1 212 ? 7.311 3.043 7.687 1.00 95.94 212 GLN A N 1
ATOM 1720 C CA . GLN A 1 212 ? 7.651 2.134 8.785 1.00 95.94 212 GLN A CA 1
ATOM 1721 C C . GLN A 1 212 ? 7.926 2.881 10.104 1.00 95.94 212 GLN A C 1
ATOM 1723 O O . GLN A 1 212 ? 7.440 2.482 11.166 1.00 95.94 212 GLN A O 1
ATOM 1728 N N . GLU A 1 213 ? 8.676 3.985 10.036 1.00 94.94 213 GLU A N 1
ATOM 1729 C CA . GLU A 1 213 ? 9.049 4.812 11.191 1.00 94.94 213 GLU A CA 1
ATOM 1730 C C . GLU A 1 213 ? 7.822 5.386 11.917 1.00 94.94 213 GLU A C 1
ATOM 1732 O O . GLU A 1 213 ? 7.776 5.415 13.147 1.00 94.94 213 GLU A O 1
ATOM 1737 N N . GLU A 1 214 ? 6.788 5.779 11.168 1.00 95.94 214 GLU A N 1
ATOM 1738 C CA . GLU A 1 214 ? 5.577 6.405 11.709 1.00 95.94 214 GLU A CA 1
ATOM 1739 C C . GLU A 1 214 ? 4.772 5.409 12.551 1.00 95.94 214 GLU A C 1
ATOM 1741 O O . GLU A 1 214 ? 4.267 5.738 13.629 1.00 95.94 214 GLU A O 1
ATOM 1746 N N . VAL A 1 215 ? 4.698 4.160 12.089 1.00 95.00 215 VAL A N 1
ATOM 1747 C CA . VAL A 1 215 ? 4.047 3.067 12.815 1.00 95.00 215 VAL A CA 1
ATOM 1748 C C . VAL A 1 215 ? 4.910 2.571 13.973 1.00 95.00 215 VAL A C 1
ATOM 1750 O O . VAL A 1 215 ? 4.385 2.267 15.050 1.00 95.00 215 VAL A O 1
ATOM 1753 N N . PHE A 1 216 ? 6.230 2.509 13.798 1.00 92.88 216 PHE A N 1
ATOM 1754 C CA . PHE A 1 216 ? 7.147 2.165 14.880 1.00 92.88 216 PHE A CA 1
ATOM 1755 C C . PHE A 1 216 ? 6.993 3.118 16.071 1.00 92.88 216 PHE A C 1
ATOM 1757 O O . PHE A 1 216 ? 6.807 2.678 17.211 1.00 92.88 216 PHE A O 1
ATOM 1764 N N . ASP A 1 217 ? 6.996 4.422 15.808 1.00 91.69 217 ASP A N 1
ATOM 1765 C CA . ASP A 1 217 ? 6.930 5.435 16.854 1.00 91.69 217 ASP A CA 1
ATOM 1766 C C . ASP A 1 217 ? 5.596 5.445 17.600 1.00 91.69 217 ASP A C 1
ATOM 1768 O O . ASP A 1 217 ? 5.562 5.710 18.804 1.00 91.69 217 ASP A O 1
ATOM 1772 N N . ARG A 1 218 ? 4.498 5.129 16.912 1.00 92.12 218 ARG A N 1
ATOM 1773 C CA . ARG A 1 218 ? 3.149 5.350 17.448 1.00 92.12 218 ARG A CA 1
ATOM 1774 C C . ARG A 1 218 ? 2.435 4.088 17.897 1.00 92.12 218 ARG A C 1
ATOM 1776 O O . ARG A 1 218 ? 1.597 4.162 18.791 1.00 92.12 218 ARG A O 1
ATOM 1783 N N . ILE A 1 219 ? 2.797 2.937 17.338 1.00 93.75 219 ILE A N 1
ATOM 1784 C CA . ILE A 1 219 ? 2.240 1.644 17.737 1.00 93.75 219 ILE A CA 1
ATOM 1785 C C . ILE A 1 219 ? 3.274 0.865 18.552 1.00 93.75 219 ILE A C 1
ATOM 1787 O O . ILE A 1 219 ? 3.035 0.558 19.721 1.00 93.75 219 ILE A O 1
ATOM 1791 N N . TYR A 1 220 ? 4.454 0.587 17.990 1.00 89.56 220 TYR A N 1
ATOM 1792 C CA . TYR A 1 220 ? 5.439 -0.270 18.659 1.00 89.56 220 TYR A CA 1
ATOM 1793 C C . TYR A 1 220 ? 5.993 0.354 19.943 1.00 89.56 220 TYR A C 1
ATOM 1795 O O . TYR A 1 220 ? 5.989 -0.302 20.985 1.00 89.56 220 TYR A O 1
ATOM 1803 N N . LYS A 1 221 ? 6.441 1.615 19.925 1.00 87.69 221 LYS A N 1
ATOM 1804 C CA . LYS A 1 221 ? 6.939 2.267 21.152 1.00 87.69 221 LYS A CA 1
ATOM 1805 C C . LYS A 1 221 ? 5.845 2.417 22.209 1.00 87.69 221 LYS A C 1
ATOM 1807 O O . LYS A 1 221 ? 6.118 2.195 23.387 1.00 87.69 221 LYS A O 1
ATOM 1812 N N . LYS A 1 222 ? 4.620 2.760 21.799 1.00 87.00 222 LYS A N 1
ATOM 1813 C CA . LYS A 1 222 ? 3.462 2.917 22.693 1.00 87.00 222 LYS A CA 1
ATOM 1814 C C . LYS A 1 222 ? 3.174 1.625 23.456 1.00 87.00 222 LYS A C 1
ATOM 1816 O O . LYS A 1 222 ? 3.152 1.639 24.680 1.00 87.00 222 LYS A O 1
ATOM 1821 N N . LEU A 1 223 ? 3.027 0.507 22.745 1.00 84.12 223 LEU A N 1
ATOM 1822 C CA . LEU A 1 223 ? 2.653 -0.769 23.358 1.00 84.12 223 LEU A CA 1
ATOM 1823 C C . LEU A 1 223 ? 3.768 -1.376 24.218 1.00 84.12 223 LEU A C 1
ATOM 1825 O O . LEU A 1 223 ? 3.473 -2.001 25.230 1.00 84.12 223 LEU A O 1
ATOM 1829 N N . ASN A 1 224 ? 5.040 -1.157 23.870 1.00 74.38 224 ASN A N 1
ATOM 1830 C CA . ASN A 1 224 ? 6.154 -1.642 24.691 1.00 74.38 224 ASN A CA 1
ATOM 1831 C C . ASN A 1 224 ? 6.371 -0.808 25.964 1.00 74.38 224 ASN A C 1
ATOM 1833 O O . ASN A 1 224 ? 6.816 -1.352 26.967 1.00 74.38 224 ASN A O 1
ATOM 1837 N N . ARG A 1 225 ? 6.033 0.490 25.959 1.00 70.31 225 ARG A N 1
ATOM 1838 C CA . ARG A 1 225 ? 6.063 1.324 27.175 1.00 70.31 225 ARG A CA 1
ATOM 1839 C C . ARG A 1 225 ? 4.955 0.972 28.165 1.00 70.31 225 ARG A C 1
ATOM 1841 O O . ARG A 1 225 ? 5.127 1.212 29.346 1.00 70.31 225 ARG A O 1
ATOM 1848 N N . SER A 1 226 ? 3.836 0.421 27.697 1.00 60.66 226 SER A N 1
ATOM 1849 C CA . SER A 1 226 ? 2.741 -0.041 28.563 1.00 60.66 226 SER A CA 1
ATOM 1850 C C . SER A 1 226 ? 2.998 -1.407 29.212 1.00 60.66 226 SER A C 1
ATOM 1852 O O . SER A 1 226 ? 2.186 -1.840 30.024 1.00 60.66 226 SER A O 1
ATOM 1854 N N . ALA A 1 227 ? 4.078 -2.098 28.834 1.00 55.59 227 ALA A N 1
ATOM 1855 C CA . ALA A 1 227 ? 4.448 -3.420 29.344 1.00 55.59 227 ALA A CA 1
ATOM 1856 C C . ALA A 1 227 ? 5.628 -3.390 30.341 1.00 55.59 227 ALA A C 1
ATOM 1858 O O . ALA A 1 227 ? 6.045 -4.451 30.805 1.00 55.59 227 ALA A O 1
ATOM 1859 N N . ALA A 1 228 ? 6.167 -2.201 30.634 1.00 48.09 228 ALA A N 1
ATOM 1860 C CA . ALA A 1 228 ? 7.231 -1.940 31.605 1.00 48.09 228 ALA A CA 1
ATOM 1861 C C . ALA A 1 228 ? 6.676 -1.112 32.769 1.00 48.09 228 ALA A C 1
ATOM 1863 O O . ALA A 1 228 ? 7.138 -1.340 33.906 1.00 48.09 228 ALA A O 1
#

pLDDT: mean 93.59, std 7.62, range [44.31, 98.75]

Secondary structure (DSSP, 8-state):
-PPPEEEHHHHHHHHHHHHHHHH---TTTS-EEEEETTEEE-TTSEEEE----TTS--EEEEEEPTTSS-EEEEEEESS--PPPHHHHHHHSBTTB-EEEPPHHHHT--EEEEEEEETTEEEEEEES-EEEEE-SS-SS--STTSEEEEE----EEEEES--S--GGG-SSSEEEEEETTSHHHHHHHHHHHHHHTTS-TT---EEEEEE-HHHHIIIIIHHHHHTT-

Organism: NCBI:txid2484976